Protein AF-A0A7S1LI79-F1 (afdb_monomer_lite)

Sequence (195 aa):
IQGLQATPELNGSEGVCHEWLKERGRWAVKPLRGGDTIALKPENLAVLLGADAPAAGEARPPLATSVACPNRECDQTLVLDREGPRRCHECPCGKVASRCTACGETPYHVHGLCAEVPKVRKRWLDWLEGRGRAAYRTLRKKAVREATAQRRALREAAAATQSVACGAEPDPPRRRHWLAARANFLRGEGVRHFF

Secondary structure (DSSP, 8-state):
----SS-GGGTT--EEEEEEEGGGTEEEEEETTS---EEE-GGG------TT----------SEEEEE-SSTT---EEEEESSSPP-EE--TTSSS--EETTT--SS--TTS-TTTHHHHHHHHHHHHHSSHHHHHHHHHHHHHHHHHHHHHHHHHHHHHHHHHHTTPPPPPP-TTSHHHHHHHHHTTTT-----

Structure (mmCIF, N/CA/C/O backbone):
data_AF-A0A7S1LI79-F1
#
_entry.id   AF-A0A7S1LI79-F1
#
loop_
_atom_site.group_PDB
_atom_site.id
_atom_site.type_symbol
_atom_site.label_atom_id
_atom_site.label_alt_id
_atom_site.label_comp_id
_atom_site.label_asym_id
_atom_site.label_entity_id
_atom_site.label_seq_id
_atom_site.pdbx_PDB_ins_code
_atom_site.Cartn_x
_atom_site.Cartn_y
_atom_site.Cartn_z
_atom_site.occupancy
_atom_site.B_iso_or_equiv
_atom_site.auth_seq_id
_atom_site.auth_comp_id
_atom_site.auth_asym_id
_atom_site.auth_atom_id
_atom_site.pdbx_PDB_model_num
ATOM 1 N N . ILE A 1 1 ? -21.653 -40.093 19.204 1.00 89.69 1 ILE A N 1
ATOM 2 C CA . ILE A 1 1 ? -22.211 -40.943 18.120 1.00 89.69 1 ILE A CA 1
ATOM 3 C C . ILE A 1 1 ? -23.318 -41.802 18.719 1.00 89.69 1 ILE A C 1
ATOM 5 O O . ILE A 1 1 ? -23.135 -42.292 19.825 1.00 89.69 1 ILE A O 1
ATOM 9 N N . GLN A 1 2 ? -24.462 -41.948 18.052 1.00 90.12 2 GLN A N 1
ATOM 10 C CA . GLN A 1 2 ? -25.622 -42.692 18.561 1.00 90.12 2 GLN A CA 1
ATOM 11 C C . GLN A 1 2 ? -26.458 -43.310 17.429 1.00 90.12 2 GLN A C 1
ATOM 13 O O . GLN A 1 2 ? -26.315 -42.922 16.273 1.00 90.12 2 GLN A O 1
ATOM 18 N N . GLY A 1 3 ? -27.351 -44.249 17.760 1.00 86.62 3 GLY A N 1
ATOM 19 C CA . GLY A 1 3 ? -28.375 -44.757 16.836 1.00 86.62 3 GLY A CA 1
ATOM 20 C C . GLY A 1 3 ? -27.885 -45.668 15.701 1.00 86.62 3 GLY A C 1
ATOM 21 O O . GLY A 1 3 ? -28.653 -45.967 14.788 1.00 86.62 3 GLY A O 1
ATOM 22 N N . LEU A 1 4 ? -26.634 -46.136 15.723 1.00 86.88 4 LEU A N 1
ATOM 23 C CA . LEU A 1 4 ? -26.114 -47.067 14.719 1.00 86.88 4 LEU A CA 1
ATOM 24 C C . LEU A 1 4 ? -26.612 -48.491 14.975 1.00 86.88 4 LEU A C 1
ATOM 26 O O . LEU A 1 4 ? -26.355 -49.050 16.037 1.00 86.88 4 LEU A O 1
ATOM 30 N N . GLN A 1 5 ? -27.288 -49.079 13.984 1.00 85.38 5 GLN A N 1
ATOM 31 C CA . GLN A 1 5 ? -27.754 -50.473 14.026 1.00 85.38 5 GLN A CA 1
ATOM 32 C C . GLN A 1 5 ? -26.730 -51.459 13.448 1.00 85.38 5 GLN A C 1
ATOM 34 O O . GLN A 1 5 ? -26.622 -52.579 13.928 1.00 85.38 5 GLN A O 1
ATOM 39 N N . ALA A 1 6 ? -25.980 -51.045 12.421 1.00 83.00 6 ALA A N 1
ATOM 40 C CA . ALA A 1 6 ? -25.012 -51.907 11.737 1.00 83.00 6 ALA A CA 1
ATOM 41 C C . ALA A 1 6 ? -23.695 -52.081 12.514 1.00 83.00 6 ALA A C 1
ATOM 43 O O . ALA A 1 6 ? -23.038 -53.104 12.379 1.00 83.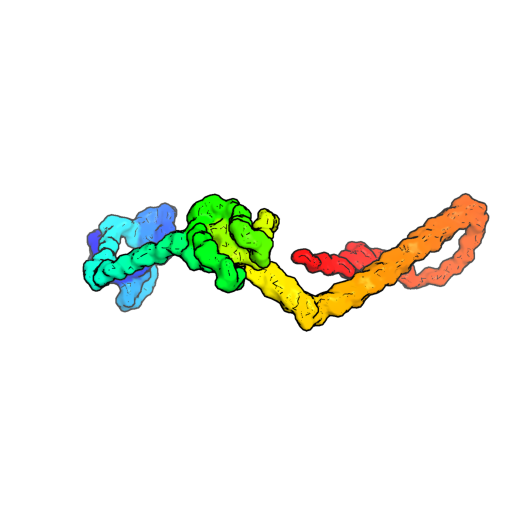00 6 ALA A O 1
ATOM 44 N N . THR A 1 7 ? -23.323 -51.075 13.307 1.00 83.19 7 THR A N 1
ATOM 45 C CA . THR A 1 7 ? -22.076 -51.014 14.089 1.00 83.19 7 THR A CA 1
ATOM 46 C C . THR A 1 7 ? -22.381 -50.414 15.467 1.00 83.19 7 THR A C 1
ATOM 48 O O . THR A 1 7 ? -22.067 -49.240 15.721 1.00 83.19 7 THR A O 1
ATOM 51 N N . PRO A 1 8 ? -23.125 -51.137 16.325 1.00 85.69 8 PRO A N 1
ATOM 52 C CA . PRO A 1 8 ? -23.587 -50.622 17.611 1.00 85.69 8 PRO A CA 1
ATOM 53 C C . PRO A 1 8 ? -22.449 -50.296 18.589 1.00 85.69 8 PRO A C 1
ATOM 55 O O . PRO A 1 8 ? -22.632 -49.452 19.461 1.00 85.69 8 PRO A O 1
ATOM 58 N N . GLU A 1 9 ? -21.270 -50.894 18.422 1.00 83.69 9 GLU A N 1
ATOM 59 C CA . GLU A 1 9 ? -20.056 -50.668 19.217 1.00 83.69 9 GLU A CA 1
ATOM 60 C C . GLU A 1 9 ? -19.528 -49.226 19.156 1.00 83.69 9 GLU A C 1
ATOM 62 O O . GLU A 1 9 ? -18.815 -48.779 20.053 1.00 83.69 9 GLU A O 1
ATOM 67 N N . LEU A 1 10 ? -19.906 -48.473 18.119 1.00 83.19 10 LEU A N 1
ATOM 68 C CA . LEU A 1 10 ? -19.555 -47.061 17.967 1.00 83.19 10 LEU A CA 1
ATOM 69 C C . LEU A 1 10 ? -20.546 -46.118 18.665 1.00 83.19 10 LEU A C 1
ATOM 71 O O . LEU A 1 10 ? -20.257 -44.927 18.818 1.00 83.19 10 LEU A O 1
ATOM 75 N N . ASN A 1 11 ? -21.711 -46.611 19.100 1.00 87.38 11 ASN A N 1
ATOM 76 C CA . ASN A 1 11 ? -22.653 -45.800 19.867 1.00 87.38 11 ASN A CA 1
ATOM 77 C C . ASN A 1 11 ? -22.053 -45.442 21.233 1.00 87.38 11 ASN A C 1
ATOM 79 O O . ASN A 1 11 ? -21.394 -46.251 21.876 1.00 87.38 11 ASN A O 1
ATOM 83 N N . GLY A 1 12 ? -22.251 -44.199 21.665 1.00 85.19 12 GLY A N 1
ATOM 84 C CA . GLY A 1 12 ? -21.622 -43.638 22.863 1.00 85.19 12 GLY A CA 1
ATOM 85 C C . GLY A 1 12 ? -20.186 -43.144 22.651 1.00 85.19 12 GLY A C 1
ATOM 86 O O . GLY A 1 12 ? -19.651 -42.474 23.527 1.00 85.19 12 GLY A O 1
ATOM 87 N N . SER A 1 13 ? -19.563 -43.404 21.495 1.00 87.06 13 SER A N 1
ATOM 88 C CA . SER A 1 13 ? -18.229 -42.872 21.190 1.00 87.06 13 SER A CA 1
ATOM 89 C C . SER A 1 13 ? -18.273 -41.413 20.735 1.00 87.06 13 SER A C 1
ATOM 91 O O . SER A 1 13 ? -19.238 -40.955 20.111 1.00 87.06 13 SER A O 1
ATOM 93 N N . GLU A 1 14 ? -17.187 -40.694 21.002 1.00 90.38 14 GLU A N 1
ATOM 94 C CA . GLU A 1 14 ? -16.978 -39.300 20.608 1.00 90.38 14 GLU A CA 1
ATOM 95 C C . GLU A 1 14 ? -16.038 -39.219 19.401 1.00 90.38 14 GLU A C 1
ATOM 97 O O . GLU A 1 14 ? -15.149 -40.060 19.222 1.00 90.38 14 GLU A O 1
ATOM 102 N N . GLY A 1 15 ? -16.230 -38.211 18.555 1.00 89.12 15 GLY A N 1
ATOM 103 C CA . GLY A 1 15 ? -15.456 -38.041 17.331 1.00 89.12 15 GLY A CA 1
ATOM 104 C C . GLY A 1 15 ? -15.501 -36.609 16.820 1.00 89.12 15 GLY A C 1
ATOM 105 O O . GLY A 1 15 ? -16.430 -35.865 17.130 1.00 89.12 15 GLY A O 1
ATOM 106 N N . VAL A 1 16 ? -14.506 -36.239 16.015 1.00 90.06 16 VAL A N 1
ATOM 107 C CA . VAL A 1 16 ? -14.452 -34.935 15.342 1.00 90.06 16 VAL A CA 1
ATOM 108 C C . VAL A 1 16 ? -14.983 -35.081 13.920 1.00 90.06 16 VAL A C 1
ATOM 110 O O . VAL A 1 16 ? -14.523 -35.934 13.158 1.00 90.06 16 VAL A O 1
ATOM 113 N N . CYS A 1 17 ? -15.949 -34.240 13.553 1.00 89.81 17 CYS A N 1
ATOM 114 C CA . CYS A 1 17 ? -16.427 -34.118 12.178 1.00 89.81 17 CYS A CA 1
ATOM 115 C C . CYS A 1 17 ? -15.403 -33.330 11.351 1.00 89.81 17 CYS A C 1
ATOM 117 O O . CYS A 1 17 ? -15.178 -32.153 11.621 1.00 89.81 17 CYS A O 1
ATOM 119 N N . HIS A 1 18 ? -14.795 -33.962 10.347 1.00 87.69 18 HIS A N 1
ATOM 120 C CA . HIS A 1 18 ? -13.784 -33.323 9.497 1.00 87.69 18 HIS A CA 1
ATOM 121 C C . HIS A 1 18 ? -14.369 -32.751 8.205 1.00 87.69 18 HIS A C 1
ATOM 123 O O . HIS A 1 18 ? -14.038 -31.633 7.822 1.00 87.69 18 HIS A O 1
ATOM 129 N N . GLU A 1 19 ? -15.230 -33.511 7.528 1.00 91.56 19 GLU A N 1
ATOM 130 C CA . GLU A 1 19 ? -15.721 -33.155 6.196 1.00 91.56 19 GLU A CA 1
ATOM 131 C C . GLU A 1 19 ? -17.168 -33.613 5.993 1.00 91.56 19 GLU A C 1
ATOM 133 O O . GLU A 1 19 ? -17.570 -34.683 6.455 1.00 91.56 19 GLU A O 1
ATOM 138 N N . TRP A 1 20 ? -17.961 -32.811 5.281 1.00 92.94 20 TRP A N 1
ATOM 139 C CA . TRP A 1 20 ? -19.304 -33.192 4.853 1.00 92.94 20 TRP A CA 1
ATOM 140 C C . TRP A 1 20 ? -19.271 -33.801 3.448 1.00 92.94 20 TRP A C 1
ATOM 142 O O . TRP A 1 20 ? -19.040 -33.107 2.456 1.00 92.94 20 TRP A O 1
ATOM 152 N N . LEU A 1 21 ? -19.569 -35.096 3.351 1.00 90.38 21 LEU A N 1
ATOM 153 C CA . LEU A 1 21 ? -19.637 -35.839 2.096 1.00 90.38 21 LEU A CA 1
ATOM 154 C C . LEU A 1 21 ? -21.004 -35.604 1.440 1.00 90.38 21 LEU A C 1
ATOM 156 O O . LEU A 1 21 ? -21.928 -36.409 1.594 1.00 90.38 21 LEU A O 1
ATOM 160 N N . LYS A 1 22 ? -21.134 -34.488 0.710 1.00 88.12 22 LYS A N 1
ATOM 161 C CA . LYS A 1 22 ? -22.391 -34.042 0.072 1.00 88.12 22 LYS A CA 1
ATOM 162 C C . LYS A 1 22 ? -23.074 -35.131 -0.754 1.00 88.12 22 LYS A C 1
ATOM 164 O O . LYS A 1 22 ? -24.280 -35.301 -0.642 1.00 88.12 22 LYS A O 1
ATOM 169 N N . GLU A 1 23 ? -22.302 -35.896 -1.521 1.00 86.69 23 GLU A N 1
ATOM 170 C CA . GLU A 1 23 ? -22.813 -36.965 -2.392 1.00 86.69 23 GLU A CA 1
ATOM 171 C C . GLU A 1 23 ? -23.490 -38.101 -1.619 1.00 86.69 23 GLU A C 1
ATOM 173 O O . GLU A 1 23 ? -24.383 -38.767 -2.131 1.00 86.69 23 GLU A O 1
ATOM 178 N N . ARG A 1 24 ? -23.068 -38.329 -0.370 1.00 85.06 24 ARG A N 1
ATOM 179 C CA . ARG A 1 24 ? -23.564 -39.420 0.478 1.00 85.06 24 ARG A CA 1
ATOM 180 C C . ARG A 1 24 ? -24.501 -38.938 1.583 1.00 85.06 24 ARG A C 1
ATOM 182 O O . ARG A 1 24 ? -25.044 -39.779 2.299 1.00 85.06 24 ARG A O 1
ATOM 189 N N . GLY A 1 25 ? -24.653 -37.621 1.748 1.00 87.69 25 GLY A N 1
ATOM 190 C CA . GLY A 1 25 ? -25.413 -37.005 2.837 1.00 87.69 25 GLY A CA 1
ATOM 191 C C . GLY A 1 25 ? -24.894 -37.400 4.223 1.00 87.69 25 GLY A C 1
ATOM 192 O O . GLY A 1 25 ? -25.688 -37.677 5.122 1.00 87.69 25 GLY A O 1
ATOM 193 N N . ARG A 1 26 ? -23.569 -37.530 4.381 1.00 93.94 26 ARG A N 1
ATOM 194 C CA . ARG A 1 26 ? -22.927 -38.057 5.598 1.00 93.94 26 ARG A CA 1
ATOM 195 C C . ARG A 1 26 ? -21.712 -37.226 6.000 1.00 93.94 26 ARG A C 1
ATOM 197 O O . ARG A 1 26 ? -20.976 -36.742 5.149 1.00 93.94 26 ARG A O 1
ATOM 204 N N . TRP A 1 27 ? -21.469 -37.124 7.299 1.00 93.75 27 TRP A N 1
ATOM 205 C CA . TRP A 1 27 ? -20.254 -36.564 7.879 1.00 93.75 27 TRP A CA 1
ATOM 206 C C . TRP A 1 27 ? -19.151 -37.615 7.937 1.00 93.75 27 TRP A C 1
ATOM 208 O O . TRP A 1 27 ? -19.374 -38.724 8.418 1.00 93.75 27 TRP A O 1
ATOM 218 N N . ALA A 1 28 ? -17.956 -37.248 7.491 1.00 92.19 28 ALA A N 1
ATOM 219 C CA . ALA A 1 28 ? -16.726 -37.968 7.765 1.00 92.19 28 ALA A CA 1
ATOM 220 C C . ALA A 1 28 ? -16.282 -37.641 9.199 1.00 92.19 28 ALA A C 1
ATOM 222 O O . ALA A 1 28 ? -15.843 -36.524 9.491 1.00 92.19 28 ALA A O 1
ATOM 223 N N . VAL A 1 29 ? -16.445 -38.605 10.102 1.00 92.12 29 VAL A N 1
ATOM 224 C CA . VAL A 1 29 ? -16.157 -38.460 11.532 1.00 92.12 29 VAL A CA 1
ATOM 225 C C . VAL A 1 29 ? -14.960 -39.322 11.894 1.00 92.12 29 VAL A C 1
ATOM 227 O O . VAL A 1 29 ? -14.948 -40.519 11.610 1.00 92.12 29 VAL A O 1
ATOM 230 N N . LYS A 1 30 ? -13.961 -38.722 12.544 1.00 91.56 30 LYS A N 1
ATOM 231 C CA . LYS A 1 30 ? -12.804 -39.437 13.083 1.00 91.56 30 LYS A CA 1
ATOM 232 C C . LYS A 1 30 ? -13.006 -39.688 14.582 1.00 91.56 30 LYS A C 1
ATOM 234 O O . LYS A 1 30 ? -13.083 -38.712 15.335 1.00 91.56 30 LYS A O 1
ATOM 239 N N . PRO A 1 31 ? -13.121 -40.950 15.034 1.00 88.06 31 PRO A N 1
ATOM 240 C CA . PRO A 1 31 ? -13.285 -41.264 16.453 1.00 88.06 31 PRO A CA 1
ATOM 241 C C . PRO A 1 31 ? -12.079 -40.822 17.289 1.00 88.06 31 PRO A C 1
ATOM 243 O O . PRO A 1 31 ? -10.933 -40.988 16.870 1.00 88.06 31 PRO A O 1
ATOM 246 N N . LEU A 1 32 ? -12.322 -40.317 18.503 1.00 83.62 32 LEU A N 1
ATOM 247 C CA . LEU A 1 32 ? -11.252 -39.907 19.426 1.00 83.62 32 LEU A CA 1
ATOM 248 C C . LEU A 1 32 ? -10.458 -41.096 19.981 1.00 83.62 32 LEU A C 1
ATOM 250 O O . LEU A 1 32 ? -9.274 -40.962 20.272 1.00 83.62 32 LEU A O 1
ATOM 254 N N . ARG A 1 33 ? -11.087 -42.271 20.107 1.00 78.25 33 ARG A N 1
ATOM 255 C CA . ARG A 1 33 ? -10.465 -43.486 20.670 1.00 78.25 33 ARG A CA 1
ATOM 256 C C . ARG A 1 33 ? -9.456 -44.170 19.735 1.00 78.25 33 ARG A C 1
ATOM 258 O O . ARG A 1 33 ? -8.983 -45.256 20.049 1.00 78.25 33 ARG A O 1
ATOM 265 N N . GLY A 1 34 ? -9.106 -43.524 18.621 1.00 69.75 34 GLY A N 1
ATOM 266 C CA . GLY A 1 34 ? -8.284 -44.102 17.564 1.00 69.75 34 GLY A CA 1
ATOM 267 C C . GLY A 1 34 ? -9.116 -45.008 16.657 1.00 69.75 34 GLY A C 1
ATOM 268 O O . GLY A 1 34 ? -9.920 -45.810 17.121 1.00 69.75 34 GLY A O 1
ATOM 269 N N . GLY A 1 35 ? -8.958 -44.833 15.348 1.00 76.50 35 GLY A N 1
ATOM 270 C CA . GLY A 1 35 ? -9.705 -45.573 14.337 1.00 76.50 35 GLY A CA 1
ATOM 271 C C . GLY A 1 35 ? -9.748 -44.842 13.000 1.00 76.50 35 GLY A C 1
ATOM 272 O O . GLY A 1 35 ? -9.321 -43.685 12.888 1.00 76.50 35 GLY A O 1
ATOM 273 N N . ASP A 1 36 ? -10.275 -45.534 11.996 1.00 84.69 36 ASP A N 1
ATOM 274 C CA . ASP A 1 36 ? -10.486 -44.975 10.667 1.00 84.69 36 ASP A CA 1
ATOM 275 C C . ASP A 1 36 ? -11.641 -43.970 10.651 1.00 84.69 36 ASP A C 1
ATOM 277 O O . ASP A 1 36 ? -12.487 -43.912 11.547 1.00 84.69 36 ASP A O 1
ATOM 281 N N . THR A 1 37 ? -11.660 -43.135 9.615 1.00 89.25 37 THR A N 1
ATOM 282 C CA . THR A 1 37 ? -12.725 -42.147 9.423 1.00 89.25 37 THR A CA 1
ATOM 283 C C . THR A 1 37 ? -13.995 -42.845 8.948 1.00 89.25 37 THR A C 1
ATOM 285 O O . THR A 1 37 ? -13.975 -43.575 7.958 1.00 89.25 37 THR A O 1
ATOM 288 N N . ILE A 1 38 ? -15.113 -42.598 9.629 1.00 90.00 38 ILE A N 1
ATOM 289 C CA . ILE A 1 38 ? -16.389 -43.278 9.388 1.00 90.00 38 ILE A CA 1
ATOM 290 C C . ILE A 1 38 ? -17.419 -42.270 8.871 1.00 90.00 38 ILE A C 1
ATOM 292 O O . ILE A 1 38 ? -17.506 -41.144 9.357 1.00 90.00 38 ILE A O 1
ATOM 296 N N . ALA A 1 39 ? -18.220 -42.676 7.882 1.00 91.81 39 ALA A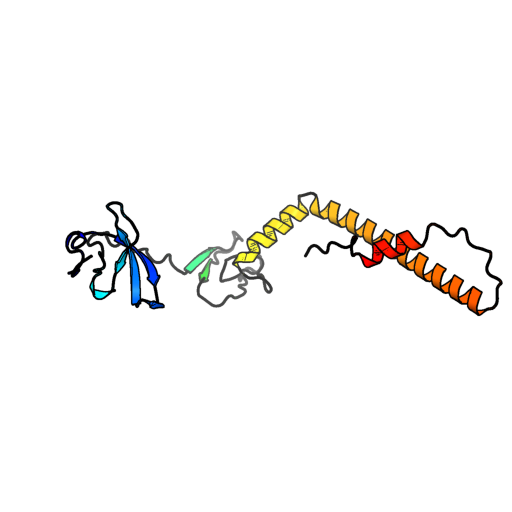 N 1
ATOM 297 C CA . ALA A 1 39 ? -19.254 -41.836 7.282 1.00 91.81 39 ALA A CA 1
ATOM 298 C C . ALA A 1 39 ? -20.608 -41.998 8.000 1.00 91.81 39 ALA A C 1
ATOM 300 O O . ALA A 1 39 ? -21.350 -42.959 7.765 1.00 91.81 39 ALA A O 1
ATOM 301 N N . LEU A 1 40 ? -20.966 -41.034 8.846 1.00 91.38 40 LEU A N 1
ATOM 302 C CA . LEU A 1 40 ? -22.160 -41.070 9.693 1.00 91.38 40 LEU A CA 1
ATOM 303 C C . LEU A 1 40 ? -23.215 -40.070 9.221 1.00 91.38 40 LEU A C 1
ATOM 305 O O . LEU A 1 40 ? -22.891 -38.988 8.741 1.00 91.38 40 LEU A O 1
ATOM 309 N N . LYS A 1 41 ? -24.498 -40.424 9.337 1.00 90.62 41 LYS A N 1
ATOM 310 C CA . LYS A 1 41 ? -25.569 -39.464 9.053 1.00 90.62 41 LYS A CA 1
ATOM 311 C C . LYS A 1 41 ? -25.675 -38.425 10.181 1.00 90.62 41 LYS A C 1
ATOM 313 O O . LYS A 1 41 ? -25.341 -38.771 11.317 1.00 90.62 41 LYS A O 1
ATOM 318 N N . PRO A 1 42 ? -26.168 -37.203 9.910 1.00 89.88 42 PRO A N 1
ATOM 319 C CA . PRO A 1 42 ? -26.393 -36.191 10.942 1.00 89.88 42 PRO A CA 1
ATOM 320 C C . PRO A 1 42 ? -27.229 -36.689 12.124 1.00 89.88 42 PRO A C 1
ATOM 322 O O . PRO A 1 42 ? -26.909 -36.366 13.259 1.00 89.88 42 PRO A O 1
ATOM 325 N N . GLU A 1 43 ? -28.240 -37.532 11.886 1.00 89.94 43 GLU A N 1
ATOM 326 C CA . GLU A 1 43 ? -29.132 -38.031 12.947 1.00 89.94 43 GLU A CA 1
ATOM 327 C C . GLU A 1 43 ? -28.403 -38.938 13.955 1.00 89.94 43 GLU A C 1
ATOM 329 O O . GLU A 1 43 ? -28.822 -39.078 15.103 1.00 89.94 43 GLU A O 1
ATOM 334 N N . ASN A 1 44 ? -27.270 -39.515 13.543 1.00 89.31 44 ASN A N 1
ATOM 335 C CA . ASN A 1 44 ? -26.439 -40.384 14.374 1.00 89.31 44 ASN A CA 1
ATOM 336 C C . ASN A 1 44 ? -25.378 -39.599 15.168 1.00 89.31 44 ASN A C 1
ATOM 338 O O . ASN A 1 44 ? -24.513 -40.189 15.826 1.00 89.31 44 ASN A O 1
ATOM 342 N N . LEU A 1 45 ? -25.404 -38.265 15.100 1.00 89.06 45 LEU A N 1
ATOM 343 C CA . LEU A 1 45 ? -24.452 -37.376 15.750 1.00 89.06 45 LEU A CA 1
ATOM 344 C C . LEU A 1 45 ? -25.188 -36.458 16.725 1.00 89.06 45 LEU A C 1
ATOM 346 O O . LEU A 1 45 ? -26.113 -35.745 16.356 1.00 89.06 45 LEU A O 1
ATOM 350 N N . ALA A 1 46 ? -24.741 -36.463 17.976 1.00 88.44 46 ALA A N 1
ATOM 351 C CA . ALA A 1 46 ? -25.125 -35.471 18.968 1.00 88.44 46 ALA A CA 1
ATOM 352 C C . ALA A 1 46 ? -23.932 -34.540 19.178 1.00 88.44 46 ALA A C 1
ATOM 354 O O . ALA A 1 46 ? -22.802 -35.012 19.336 1.00 88.44 46 ALA A O 1
ATOM 355 N N . VAL A 1 47 ? -24.176 -33.231 19.147 1.00 85.44 47 VAL A N 1
ATOM 356 C CA . VAL A 1 47 ? -23.141 -32.243 19.451 1.00 85.44 47 VAL A CA 1
ATOM 357 C C . VAL A 1 47 ? -22.877 -32.301 20.948 1.00 85.44 47 VAL A C 1
ATOM 359 O O . VAL A 1 47 ? -23.774 -32.045 21.749 1.00 85.44 47 VAL A O 1
ATOM 362 N N . LEU A 1 48 ? -21.641 -32.621 21.321 1.00 79.69 48 LEU A N 1
ATOM 363 C CA . LEU A 1 48 ? -21.166 -32.448 22.687 1.00 79.69 48 LEU A CA 1
ATOM 364 C C . LEU A 1 48 ? -20.891 -30.959 22.890 1.00 79.69 48 LEU A C 1
ATOM 366 O O . LEU A 1 48 ? -19.768 -30.484 22.743 1.00 79.69 48 LEU A O 1
ATOM 370 N N . LEU A 1 49 ? -21.955 -30.200 23.148 1.00 63.78 49 LEU A N 1
ATOM 371 C CA . LEU A 1 49 ? -21.823 -28.862 23.702 1.00 63.78 49 LEU A CA 1
ATOM 372 C C . LEU A 1 49 ? -21.314 -29.064 25.126 1.00 63.78 49 LEU A C 1
ATOM 374 O O . LEU A 1 49 ? -22.065 -29.524 25.983 1.00 63.78 49 LEU A O 1
ATOM 378 N N . GLY A 1 50 ? -20.023 -28.816 25.348 1.00 50.22 50 GLY A N 1
ATOM 379 C CA . GLY A 1 50 ? -19.434 -28.866 26.680 1.00 50.22 50 GLY A CA 1
ATOM 380 C C . GLY A 1 50 ? -20.210 -27.942 27.612 1.00 50.22 50 GLY A C 1
ATOM 381 O O . GLY A 1 50 ? -20.093 -26.722 27.512 1.00 50.22 50 GLY A O 1
ATOM 382 N N . ALA A 1 51 ? -21.031 -28.527 28.481 1.00 51.06 51 ALA A N 1
ATOM 383 C CA . ALA A 1 51 ? -21.511 -27.848 29.666 1.00 51.06 51 ALA A CA 1
ATOM 384 C C . ALA A 1 51 ? -20.293 -27.601 30.568 1.00 51.06 51 ALA A C 1
ATOM 386 O O . ALA A 1 51 ? -19.499 -28.510 30.805 1.00 51.06 51 ALA A O 1
ATOM 387 N N . ASP A 1 52 ? -20.162 -26.351 31.003 1.00 45.19 52 ASP A N 1
ATOM 388 C CA . ASP A 1 52 ? -19.149 -25.815 31.916 1.00 45.19 52 ASP A CA 1
ATOM 389 C C . ASP A 1 52 ? -17.748 -25.565 31.334 1.00 45.19 52 ASP A C 1
ATOM 391 O O . ASP A 1 52 ? -16.719 -25.892 31.923 1.00 45.19 52 ASP A O 1
ATOM 395 N N . ALA A 1 53 ? -17.695 -24.818 30.230 1.00 42.56 53 ALA A N 1
ATOM 396 C CA . ALA A 1 53 ? -16.759 -23.698 30.216 1.00 42.56 53 ALA A CA 1
ATOM 397 C C . ALA A 1 53 ? -17.444 -22.537 30.959 1.00 42.56 53 ALA A C 1
ATOM 399 O O . ALA A 1 53 ? -18.572 -22.193 30.583 1.00 42.56 53 ALA A O 1
ATOM 400 N N . PRO A 1 54 ? -16.834 -21.911 31.991 1.00 41.56 54 PRO A N 1
ATOM 401 C CA . PRO A 1 54 ? -17.354 -20.638 32.458 1.00 41.56 54 PRO A CA 1
ATOM 402 C C . PRO A 1 54 ? -17.425 -19.740 31.233 1.00 41.56 54 PRO A C 1
ATOM 404 O O . PRO A 1 54 ? -16.518 -19.765 30.397 1.00 41.56 54 PRO A O 1
ATOM 407 N N . ALA A 1 55 ? -18.519 -18.996 31.117 1.00 42.94 55 ALA A N 1
ATOM 408 C CA . ALA A 1 55 ? -18.645 -17.919 30.166 1.00 42.94 55 ALA A CA 1
ATOM 409 C C . ALA A 1 55 ? -17.447 -16.978 30.360 1.00 42.94 55 ALA A C 1
ATOM 411 O O . ALA A 1 55 ? -17.502 -16.004 31.107 1.00 42.94 55 ALA A O 1
ATOM 412 N N . ALA A 1 56 ? -16.351 -17.267 29.661 1.00 42.09 56 ALA A N 1
ATOM 413 C CA . ALA A 1 56 ? -15.503 -16.252 29.114 1.00 42.09 56 ALA A CA 1
ATOM 414 C C . ALA A 1 56 ? -16.448 -15.485 28.198 1.00 42.09 56 ALA A C 1
ATOM 416 O O . ALA A 1 56 ? -16.598 -15.773 27.014 1.00 42.09 56 ALA A O 1
ATOM 417 N N . GLY A 1 57 ? -17.123 -14.500 28.789 1.00 45.25 57 GLY A N 1
ATOM 418 C CA . GLY A 1 57 ? -17.233 -13.242 28.109 1.00 45.25 57 GLY A CA 1
ATOM 419 C C . GLY A 1 57 ? -15.817 -12.923 27.654 1.00 45.25 57 GLY A C 1
ATOM 420 O O . GLY A 1 57 ? -15.032 -12.326 28.386 1.00 45.25 57 GLY A O 1
ATOM 421 N N . GLU A 1 58 ? -15.496 -13.309 26.421 1.00 42.50 58 GLU A N 1
ATOM 422 C CA . GLU A 1 58 ? -14.917 -12.337 25.526 1.00 42.50 58 GLU A CA 1
ATOM 423 C C . GLU A 1 58 ? -15.836 -11.130 25.668 1.00 42.50 58 GLU A C 1
ATOM 425 O O . GLU A 1 58 ? -16.884 -11.015 25.034 1.00 42.50 58 GLU A O 1
ATOM 430 N N . ALA A 1 59 ? -15.482 -10.254 26.611 1.00 41.53 59 ALA A N 1
ATOM 431 C CA . ALA A 1 59 ? -15.749 -8.855 26.457 1.00 41.53 59 ALA A CA 1
ATOM 432 C C . ALA A 1 59 ? -15.302 -8.595 25.028 1.00 41.53 59 ALA A C 1
ATOM 434 O O . ALA A 1 59 ? -14.098 -8.603 24.764 1.00 41.53 59 ALA A O 1
ATOM 435 N N . ARG A 1 60 ? -16.270 -8.520 24.099 1.00 48.12 60 ARG A N 1
ATOM 436 C CA . ARG A 1 60 ? -16.036 -8.055 22.740 1.00 48.12 60 ARG A CA 1
ATOM 437 C C . ARG A 1 60 ? -15.154 -6.838 22.961 1.00 48.12 60 ARG A C 1
ATOM 439 O O . ARG A 1 60 ? -15.649 -5.908 23.611 1.00 48.12 60 ARG A O 1
ATOM 446 N N . PRO A 1 61 ? -13.852 -6.886 22.605 1.00 49.59 61 PRO A N 1
ATOM 447 C CA . PRO A 1 61 ? -12.950 -5.804 22.953 1.00 49.59 61 PRO A CA 1
ATOM 448 C C . PRO A 1 61 ? -13.643 -4.546 22.455 1.00 49.59 61 PRO A C 1
ATOM 450 O O . PRO A 1 61 ? -14.241 -4.617 21.372 1.00 49.59 61 PRO A O 1
ATOM 453 N N . PRO A 1 62 ? -13.712 -3.468 23.258 1.00 53.66 62 PRO A N 1
ATOM 454 C CA . PRO A 1 62 ? -14.482 -2.302 22.870 1.00 53.66 62 PRO A CA 1
ATOM 455 C C . PRO A 1 62 ? -14.077 -1.963 21.437 1.00 53.66 62 PRO A C 1
ATOM 457 O O . PRO A 1 62 ? -12.906 -1.709 21.159 1.00 53.66 62 PRO A O 1
ATOM 460 N N . LEU A 1 63 ? -15.037 -2.064 20.508 1.00 59.44 63 LEU A N 1
ATOM 461 C CA . LEU A 1 63 ? -14.802 -1.820 19.076 1.00 59.44 63 LEU A CA 1
ATOM 462 C C . LEU A 1 63 ? -14.178 -0.437 18.844 1.00 59.44 63 LEU A C 1
ATOM 464 O O . LEU A 1 63 ? -13.519 -0.188 17.837 1.00 59.44 63 LEU A O 1
ATOM 468 N N . ALA A 1 64 ? -14.396 0.426 19.834 1.00 72.00 64 ALA A N 1
ATOM 469 C CA . ALA A 1 64 ? -13.837 1.731 20.054 1.00 72.00 64 ALA A CA 1
ATOM 470 C C . ALA A 1 64 ? -12.470 1.662 20.766 1.00 72.00 64 ALA A C 1
ATOM 472 O O . ALA A 1 64 ? -12.397 1.447 21.976 1.00 72.00 64 ALA A O 1
ATOM 473 N N . THR A 1 65 ? -11.379 1.919 20.040 1.00 87.06 65 THR A N 1
ATOM 474 C CA . THR A 1 65 ? -10.064 2.210 20.645 1.00 87.06 65 THR A CA 1
ATOM 475 C C . THR A 1 65 ? -9.878 3.721 20.729 1.00 87.06 65 THR A C 1
ATOM 477 O O . THR A 1 65 ? -9.878 4.387 19.698 1.00 87.06 65 THR A O 1
ATOM 480 N N . SER A 1 66 ? -9.698 4.292 21.918 1.00 90.69 66 SER A N 1
ATOM 481 C CA . SER A 1 66 ? -9.368 5.715 22.046 1.00 90.69 66 SER A CA 1
ATOM 482 C C . SER A 1 66 ? -7.878 5.954 21.798 1.00 90.69 66 SER A C 1
ATOM 484 O O . SER A 1 66 ? -7.021 5.212 22.277 1.00 90.69 66 SER A O 1
ATOM 486 N N . VAL A 1 67 ? -7.547 6.997 21.037 1.00 90.62 67 VAL A N 1
ATOM 487 C CA . VAL A 1 67 ? -6.164 7.424 20.825 1.00 90.62 67 VAL A CA 1
ATOM 488 C C . VAL A 1 67 ? -6.041 8.928 21.004 1.00 90.62 67 VAL A C 1
ATOM 490 O O . VAL A 1 67 ? -6.734 9.707 20.348 1.00 90.62 67 VAL A O 1
ATOM 493 N N . ALA A 1 68 ? -5.130 9.325 21.888 1.00 93.50 68 ALA A N 1
ATOM 494 C CA . ALA A 1 68 ? -4.824 10.720 22.161 1.00 93.50 68 ALA A CA 1
ATOM 495 C C . ALA A 1 68 ? -4.034 11.370 21.015 1.00 93.50 68 ALA A C 1
ATOM 497 O O . ALA A 1 68 ? -3.312 10.707 20.256 1.00 93.50 68 ALA A O 1
ATOM 498 N N . CYS A 1 69 ? -4.153 12.691 20.912 1.00 93.19 69 CYS A N 1
ATOM 499 C CA . CYS A 1 69 ? -3.329 13.500 20.033 1.00 93.19 69 CYS A CA 1
ATOM 500 C C . CYS A 1 69 ? -1.835 13.338 20.397 1.00 93.19 69 CYS A C 1
ATOM 502 O O . CYS A 1 69 ? -1.469 13.480 21.560 1.00 93.19 69 CYS A O 1
ATOM 504 N N . PRO A 1 70 ? -0.936 13.085 19.425 1.00 92.44 70 PRO A N 1
ATOM 505 C CA . PRO A 1 70 ? 0.510 13.058 19.671 1.00 92.44 70 PRO A CA 1
ATOM 506 C C . PRO A 1 70 ? 1.096 14.385 20.178 1.00 92.44 70 PRO A C 1
ATOM 508 O O . PRO A 1 70 ? 2.189 14.397 20.744 1.00 92.44 70 PRO A O 1
ATOM 511 N N . ASN A 1 71 ? 0.407 15.506 19.942 1.00 92.38 71 ASN A N 1
ATOM 512 C CA . ASN A 1 71 ? 0.817 16.804 20.460 1.00 92.38 71 ASN A CA 1
ATOM 513 C C . ASN A 1 71 ? 0.499 16.891 21.960 1.00 92.38 71 ASN A C 1
ATOM 515 O O . ASN A 1 71 ? -0.667 16.893 22.336 1.00 92.38 71 ASN A O 1
ATOM 519 N N . ARG A 1 72 ? 1.532 17.032 22.798 1.00 93.25 72 ARG A N 1
ATOM 520 C CA . ARG A 1 72 ? 1.411 17.066 24.269 1.00 93.25 72 ARG A CA 1
ATOM 521 C C . ARG A 1 72 ? 0.646 18.273 24.814 1.00 93.25 72 ARG A C 1
ATOM 523 O O . ARG A 1 72 ? 0.198 18.230 25.947 1.00 93.25 72 ARG A O 1
ATOM 530 N N . GLU A 1 73 ? 0.509 19.332 24.022 1.00 94.38 73 GLU A N 1
ATOM 531 C CA . GLU A 1 73 ? -0.281 20.523 24.369 1.00 94.38 73 GLU A CA 1
ATOM 532 C C . GLU A 1 73 ? -1.763 20.387 23.971 1.00 94.38 73 GLU A C 1
ATOM 534 O O . GLU A 1 73 ? -2.501 21.369 23.969 1.00 94.38 73 GLU A O 1
ATOM 539 N N . CYS A 1 74 ? -2.192 19.206 23.517 1.00 94.62 74 CYS A N 1
ATOM 540 C CA . CYS A 1 74 ? -3.534 18.972 23.008 1.00 94.62 74 CYS A CA 1
ATOM 541 C C . CYS A 1 74 ? -4.189 17.789 23.720 1.00 94.62 74 CYS A C 1
ATOM 543 O O . CYS A 1 74 ? -3.750 16.653 23.570 1.00 94.62 74 CYS A O 1
ATOM 545 N N . ASP A 1 75 ? -5.315 18.050 24.382 1.00 94.94 75 ASP A N 1
ATOM 546 C CA . ASP A 1 75 ? -6.078 17.038 25.128 1.00 94.94 75 ASP A CA 1
ATOM 547 C C . ASP A 1 75 ? -7.114 16.296 24.265 1.00 94.94 75 ASP A C 1
ATOM 549 O O . ASP A 1 75 ? -7.995 15.592 24.761 1.00 94.94 75 ASP A O 1
ATOM 553 N N . GLN A 1 76 ? -7.040 16.457 22.940 1.00 93.44 76 GLN A N 1
ATOM 554 C CA . GLN A 1 76 ? -7.984 15.816 22.032 1.00 93.44 76 GLN A CA 1
ATOM 555 C C . GLN A 1 76 ? -7.751 14.310 21.986 1.00 93.44 76 GLN A C 1
ATOM 557 O O . GLN A 1 76 ? -6.639 13.833 21.746 1.00 93.44 76 GLN A O 1
ATOM 562 N N . THR A 1 77 ? -8.838 13.568 22.166 1.00 93.38 77 THR A N 1
ATOM 563 C CA . THR A 1 77 ? -8.856 12.110 22.106 1.00 93.38 77 THR A CA 1
ATOM 564 C C . THR A 1 77 ? -9.849 11.673 21.045 1.00 93.38 77 THR A C 1
ATOM 566 O O . THR A 1 77 ? -11.029 12.010 21.104 1.00 93.38 77 THR A O 1
ATOM 569 N N . LEU A 1 78 ? -9.365 10.914 20.066 1.00 91.06 78 LEU A N 1
ATOM 570 C CA . LEU A 1 78 ? -10.188 10.347 19.008 1.00 91.06 78 LEU A CA 1
ATOM 571 C C . LEU A 1 78 ? -10.590 8.926 19.383 1.00 91.06 78 LEU A C 1
ATOM 573 O O . LEU A 1 78 ? -9.735 8.107 19.709 1.00 91.06 78 LEU A O 1
ATOM 577 N N . VAL A 1 79 ? -11.873 8.609 19.258 1.00 90.94 79 VAL A N 1
ATOM 578 C CA . VAL A 1 79 ? -12.347 7.226 19.317 1.00 90.94 79 VAL A CA 1
ATOM 579 C C . VAL A 1 79 ? -12.269 6.622 17.915 1.00 90.94 79 VAL A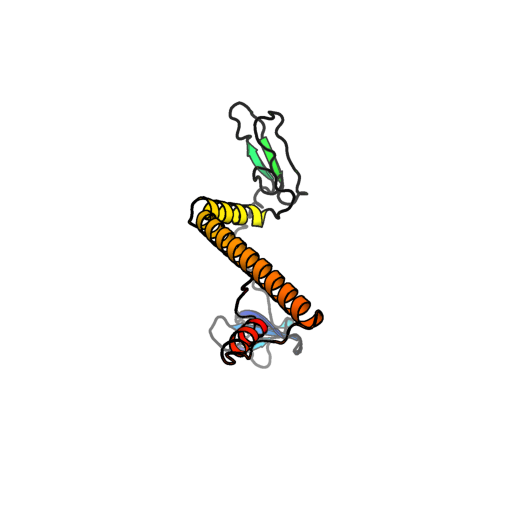 C 1
ATOM 581 O O . VAL A 1 79 ? -12.902 7.111 16.982 1.00 90.94 79 VAL A O 1
ATOM 584 N N . LEU A 1 80 ? -11.455 5.581 17.760 1.00 90.00 80 LEU A N 1
ATOM 585 C CA . LEU A 1 80 ? -11.332 4.802 16.534 1.00 90.00 80 LEU A CA 1
ATOM 586 C C . LEU A 1 80 ? -12.396 3.716 16.524 1.00 90.00 80 LEU A C 1
ATOM 588 O O . LEU A 1 80 ? -12.396 2.863 17.407 1.00 90.00 80 LEU A O 1
ATOM 592 N N . ASP A 1 81 ? -13.244 3.727 15.507 1.00 85.50 81 ASP A N 1
ATOM 593 C CA . ASP A 1 81 ? -14.208 2.668 15.240 1.00 85.50 81 ASP A CA 1
ATOM 594 C C . ASP A 1 81 ? -13.706 1.837 14.056 1.00 85.50 81 ASP A C 1
ATOM 596 O O . ASP A 1 81 ? -13.593 2.331 12.930 1.00 85.50 81 ASP A O 1
ATOM 600 N N . ARG A 1 82 ? -13.356 0.577 14.332 1.00 80.94 82 ARG A N 1
ATOM 601 C CA . ARG A 1 82 ? -12.840 -0.356 13.321 1.00 80.94 82 ARG A CA 1
ATOM 602 C C . ARG A 1 82 ? -13.926 -0.911 12.403 1.00 80.94 82 ARG A C 1
ATOM 604 O O . ARG A 1 82 ? -13.592 -1.355 11.307 1.00 80.94 82 ARG A O 1
ATOM 611 N N . GLU A 1 83 ? -15.181 -0.908 12.844 1.00 84.38 83 GLU A N 1
ATOM 612 C CA . GLU A 1 83 ? -16.327 -1.393 12.065 1.00 84.38 83 GLU A CA 1
ATOM 613 C C . GLU A 1 83 ? -16.984 -0.259 11.267 1.00 84.38 83 GLU A C 1
ATOM 615 O O . GLU A 1 83 ? -17.606 -0.490 10.228 1.00 84.38 83 GLU A O 1
ATOM 620 N N . GLY A 1 84 ? -16.805 0.978 11.728 1.00 84.00 84 GLY A N 1
ATOM 621 C CA . GLY A 1 84 ? -17.308 2.175 11.079 1.00 84.00 84 GLY A CA 1
ATOM 622 C C . GLY A 1 84 ? -16.642 2.501 9.733 1.00 84.00 84 GLY A C 1
ATOM 623 O O . GLY A 1 84 ? -15.559 2.015 9.387 1.00 84.00 84 GLY A O 1
ATOM 624 N N . PRO A 1 85 ? -17.269 3.388 8.938 1.00 88.31 85 PRO A N 1
ATOM 625 C CA . PRO A 1 85 ? -16.699 3.845 7.681 1.00 88.31 85 PRO A CA 1
ATOM 626 C C . PRO A 1 85 ? -15.368 4.562 7.919 1.00 88.31 85 PRO A C 1
ATOM 628 O O . PRO A 1 85 ? -15.262 5.491 8.726 1.00 88.31 85 PRO A O 1
ATOM 631 N N . ARG A 1 86 ? -14.355 4.168 7.145 1.00 90.56 86 ARG A N 1
ATOM 632 C CA . ARG A 1 86 ? -13.031 4.790 7.159 1.00 90.56 86 ARG A CA 1
ATOM 633 C C . ARG A 1 86 ? -13.114 6.262 6.756 1.00 90.56 86 ARG A C 1
ATOM 635 O O . ARG A 1 86 ? -13.552 6.576 5.650 1.00 90.56 86 ARG A O 1
ATOM 642 N N . ARG A 1 87 ? -12.618 7.155 7.615 1.00 93.50 87 ARG A N 1
ATOM 643 C CA . ARG A 1 87 ? -12.581 8.604 7.385 1.00 93.50 87 ARG A CA 1
ATOM 644 C C . ARG A 1 87 ? -11.215 9.185 7.731 1.00 93.50 87 ARG A C 1
ATOM 646 O O . ARG A 1 87 ? -10.446 8.614 8.507 1.00 93.50 87 ARG A O 1
ATOM 653 N N . CYS A 1 88 ? -10.934 10.329 7.122 1.00 95.00 88 CYS A N 1
ATOM 654 C CA . CYS A 1 88 ? -9.825 11.192 7.491 1.00 95.00 88 CYS A CA 1
ATOM 655 C C . CYS A 1 88 ? -10.251 12.018 8.707 1.00 95.00 88 CYS A C 1
ATOM 657 O O . CYS A 1 88 ? -11.286 12.680 8.663 1.00 95.00 88 CYS A O 1
ATOM 659 N N . HIS A 1 89 ? -9.482 11.953 9.787 1.00 94.50 89 HIS A N 1
ATOM 660 C CA . HIS A 1 89 ? -9.663 12.796 10.959 1.00 94.50 89 HIS A CA 1
ATOM 661 C C . HIS A 1 89 ? -8.532 13.815 11.038 1.00 94.50 89 HIS A C 1
ATOM 663 O O . HIS A 1 89 ? -7.354 13.453 11.034 1.00 94.50 89 HIS A O 1
ATOM 669 N N . GLU A 1 90 ? -8.903 15.080 11.155 1.00 95.94 90 GLU A N 1
ATOM 670 C CA . GLU A 1 90 ? -7.988 16.186 11.392 1.00 95.94 90 GLU A CA 1
ATOM 671 C C . GLU A 1 90 ? -8.161 16.652 12.831 1.00 95.94 90 GLU A C 1
ATOM 673 O O . GLU A 1 90 ? -9.270 16.951 13.273 1.00 95.94 90 GLU A O 1
ATOM 678 N N . CYS A 1 91 ? -7.057 16.673 13.579 1.00 94.81 91 CYS A N 1
ATOM 679 C CA . CYS A 1 91 ? -7.098 17.132 14.956 1.00 94.81 91 CYS A CA 1
ATOM 680 C C . CYS A 1 91 ? -7.274 18.662 14.983 1.00 94.81 91 CYS A C 1
ATOM 682 O O . CYS A 1 91 ? -6.509 19.352 14.300 1.00 94.81 91 CYS A O 1
ATOM 684 N N . PRO A 1 92 ? -8.176 19.214 15.818 1.00 94.19 92 PRO A N 1
ATOM 685 C CA . PRO A 1 92 ? -8.399 20.658 15.928 1.00 94.19 92 PRO A CA 1
ATOM 686 C C . PRO A 1 92 ? -7.144 21.489 16.218 1.00 94.19 92 PRO A C 1
ATOM 688 O O . PRO A 1 92 ? -7.094 22.662 15.867 1.00 94.19 92 PRO A O 1
ATOM 691 N N . CYS A 1 93 ? -6.106 20.907 16.834 1.00 94.44 93 CYS A N 1
ATOM 692 C CA . CYS A 1 93 ? -4.870 21.644 17.099 1.00 94.44 93 CYS A CA 1
ATOM 693 C C . CYS A 1 93 ? -4.067 21.982 15.833 1.00 94.44 93 CYS A C 1
ATOM 695 O O . CYS A 1 93 ? -3.132 22.771 15.917 1.00 94.44 93 CYS A O 1
ATOM 697 N N . GLY A 1 94 ? -4.320 21.316 14.699 1.00 93.06 94 GLY A N 1
ATOM 698 C CA . GLY A 1 94 ? -3.589 21.516 13.439 1.00 93.06 94 GLY A CA 1
ATOM 699 C C . GLY A 1 94 ? -2.104 21.112 13.449 1.00 93.06 94 GLY A C 1
ATOM 700 O O . GLY A 1 94 ? -1.480 21.058 12.396 1.00 93.06 94 GLY A O 1
ATOM 701 N N . LYS A 1 95 ? -1.521 20.791 14.614 1.00 93.12 95 LYS A N 1
ATOM 702 C CA . LYS A 1 95 ? -0.093 20.450 14.769 1.00 93.12 95 LYS A CA 1
ATOM 703 C C . LYS A 1 95 ? 0.271 19.014 14.374 1.00 93.12 95 LYS A C 1
ATOM 705 O O . LYS A 1 95 ? 1.451 18.680 14.319 1.00 93.12 95 LYS A O 1
ATOM 710 N N . VAL A 1 96 ? -0.714 18.147 14.136 1.00 92.69 96 VAL A N 1
ATOM 711 C CA . VAL A 1 96 ? -0.497 16.731 13.800 1.00 92.69 96 VAL A CA 1
ATOM 712 C C . VAL A 1 96 ? -1.137 16.431 12.453 1.00 92.69 96 VAL A C 1
ATOM 714 O O . VAL A 1 96 ? -2.240 16.892 12.173 1.00 92.69 96 VAL A O 1
ATOM 717 N N . ALA A 1 97 ? -0.450 15.638 11.629 1.00 93.56 97 ALA A N 1
ATOM 718 C CA . ALA A 1 97 ? -0.993 15.172 10.361 1.00 93.56 97 ALA A CA 1
ATOM 719 C C . ALA A 1 97 ? -2.287 14.364 10.560 1.00 93.56 97 ALA A C 1
ATOM 721 O O . ALA A 1 97 ? -2.493 13.715 11.591 1.00 93.56 97 ALA A O 1
ATOM 722 N N . SER A 1 98 ? -3.142 14.383 9.539 1.00 94.75 98 SER A N 1
ATOM 723 C CA . SER A 1 98 ? -4.429 13.699 9.573 1.00 94.75 98 SER A CA 1
ATOM 724 C C . SER A 1 98 ? -4.291 12.196 9.818 1.00 94.75 98 SER A C 1
ATOM 726 O O . SER A 1 98 ? -3.277 11.569 9.502 1.00 94.75 98 SER A O 1
ATOM 728 N N . ARG A 1 99 ? -5.319 11.597 10.412 1.00 94.12 99 ARG A N 1
ATOM 729 C CA . ARG A 1 99 ? -5.320 10.209 10.875 1.00 94.12 99 ARG A CA 1
ATOM 730 C C . ARG A 1 99 ? -6.467 9.418 10.267 1.00 94.12 99 ARG A C 1
ATOM 732 O O . ARG A 1 99 ? -7.534 9.952 9.993 1.00 94.12 99 ARG A O 1
ATOM 739 N N . CYS A 1 100 ? -6.259 8.121 10.084 1.00 93.81 100 CYS A N 1
ATOM 740 C CA . CYS A 1 100 ? -7.312 7.192 9.692 1.00 93.81 100 CYS A CA 1
ATOM 741 C C . CYS A 1 100 ? -8.167 6.775 10.894 1.00 93.81 100 CYS A C 1
ATOM 743 O O . CYS A 1 100 ? -7.636 6.221 11.852 1.00 93.81 100 CYS A O 1
ATOM 745 N N . THR A 1 101 ? -9.485 6.990 10.837 1.00 93.69 101 THR A N 1
ATOM 746 C CA . THR A 1 101 ? -10.407 6.606 11.928 1.00 93.69 101 THR A CA 1
ATOM 747 C C . THR A 1 101 ? -10.540 5.095 12.116 1.00 93.69 101 THR A C 1
ATOM 749 O O . THR A 1 101 ? -10.907 4.660 13.199 1.00 93.69 101 THR A O 1
ATOM 752 N N . ALA A 1 102 ? -10.215 4.299 11.091 1.00 91.31 102 ALA A N 1
ATOM 753 C CA . ALA A 1 102 ? -10.328 2.842 11.148 1.00 91.31 102 ALA A CA 1
ATOM 754 C C . ALA A 1 102 ? -9.085 2.174 11.763 1.00 91.31 102 ALA A C 1
ATOM 756 O O . ALA A 1 102 ? -9.207 1.295 12.608 1.00 91.31 102 ALA A O 1
ATOM 757 N N . CYS A 1 103 ? -7.870 2.570 11.361 1.00 90.88 103 CYS A N 1
ATOM 758 C CA . CYS A 1 103 ? -6.634 1.936 11.853 1.00 90.88 103 CYS A CA 1
ATOM 759 C C . CYS A 1 103 ? -5.771 2.810 12.764 1.00 90.88 103 CYS A C 1
ATOM 761 O O . CYS A 1 103 ? -4.813 2.307 13.338 1.00 90.88 103 CYS A O 1
ATOM 763 N N . GLY A 1 104 ? -6.072 4.102 12.889 1.00 91.25 104 GLY A N 1
ATOM 764 C CA . GLY A 1 104 ? -5.300 5.030 13.714 1.00 91.25 104 GLY A CA 1
ATOM 765 C C . GLY A 1 104 ? -3.965 5.480 13.115 1.00 91.25 104 GLY A C 1
ATOM 766 O O . GLY A 1 104 ? -3.268 6.273 13.742 1.00 91.25 104 GLY A O 1
ATOM 767 N N . GLU A 1 105 ? -3.606 5.023 11.914 1.00 91.75 105 GLU A N 1
ATOM 768 C CA . GLU A 1 105 ? -2.352 5.411 11.265 1.00 91.75 105 GLU A CA 1
ATOM 769 C C . GLU A 1 105 ? -2.357 6.876 10.814 1.00 91.75 105 GLU A C 1
ATOM 771 O O . GLU A 1 105 ? -3.365 7.411 10.339 1.00 91.75 105 GLU A O 1
ATOM 776 N N . THR A 1 106 ? -1.184 7.496 10.930 1.00 91.69 106 THR A N 1
ATOM 777 C CA . THR A 1 106 ? -0.890 8.867 10.500 1.00 91.69 106 THR A CA 1
ATOM 778 C C . THR A 1 106 ? 0.335 8.840 9.566 1.00 91.69 106 THR A C 1
ATOM 780 O O . THR A 1 106 ? 1.303 8.141 9.883 1.00 91.69 106 THR A O 1
ATOM 783 N N . PRO A 1 107 ? 0.346 9.570 8.430 1.00 92.44 107 PRO A N 1
ATOM 784 C CA . PRO A 1 107 ? -0.760 10.357 7.872 1.00 92.44 107 PRO A CA 1
ATOM 785 C C . PRO A 1 107 ? -1.891 9.481 7.301 1.00 92.44 107 PRO A C 1
ATOM 787 O O . PRO A 1 107 ? -1.703 8.284 7.069 1.00 92.44 107 PRO A O 1
ATOM 790 N N . TYR A 1 108 ? -3.059 10.081 7.048 1.00 94.50 108 TYR A N 1
ATOM 791 C CA . TYR A 1 108 ? -4.184 9.406 6.400 1.00 94.50 108 TYR A CA 1
ATOM 792 C C . TYR A 1 108 ? -3.796 8.859 5.017 1.00 94.50 108 TYR A C 1
ATOM 794 O O . TYR A 1 108 ? -3.125 9.522 4.227 1.00 94.50 108 TYR A O 1
ATOM 802 N N . HIS A 1 109 ? -4.256 7.647 4.704 1.00 93.75 109 HIS A N 1
ATOM 803 C CA . HIS A 1 109 ? -3.922 6.940 3.470 1.00 93.75 109 HIS A CA 1
ATOM 804 C C . HIS A 1 109 ? -5.152 6.795 2.558 1.00 93.75 109 HIS A C 1
ATOM 806 O O . HIS A 1 109 ? -6.013 5.934 2.741 1.00 93.75 109 HIS A O 1
ATOM 812 N N . VAL A 1 110 ? -5.222 7.628 1.519 1.00 92.12 110 VAL A N 1
ATOM 813 C CA . VAL A 1 110 ? -6.372 7.664 0.598 1.00 92.12 110 VAL A CA 1
ATOM 814 C C . VAL A 1 110 ? -6.466 6.383 -0.243 1.00 92.12 110 VAL A C 1
ATOM 816 O O . VAL A 1 110 ? -7.532 5.777 -0.351 1.00 92.12 110 VAL A O 1
ATOM 819 N N . HIS A 1 111 ? -5.332 5.929 -0.785 1.00 88.88 111 HIS A N 1
ATOM 820 C CA . HIS A 1 111 ? -5.272 4.892 -1.825 1.00 88.88 111 HIS A CA 1
ATOM 821 C C . HIS A 1 111 ? -4.803 3.512 -1.336 1.00 88.88 111 HIS A C 1
ATOM 823 O O . HIS A 1 111 ? -4.360 2.694 -2.133 1.00 88.88 111 HIS A O 1
ATOM 829 N N . GLY A 1 112 ? -4.881 3.230 -0.033 1.00 88.81 112 GLY A N 1
ATOM 830 C CA . GLY A 1 112 ? -4.431 1.953 0.530 1.00 88.81 112 GLY A CA 1
ATOM 831 C C . GLY A 1 112 ? -5.419 1.378 1.531 1.00 88.81 112 GLY A C 1
ATOM 832 O O . GLY A 1 112 ? -6.075 2.131 2.253 1.00 88.81 112 GLY A O 1
ATOM 833 N N . LEU A 1 113 ? -5.522 0.051 1.587 1.00 92.88 113 LEU A N 1
ATOM 834 C CA . LEU A 1 113 ? -6.224 -0.642 2.667 1.00 92.88 113 LEU A CA 1
ATOM 835 C C . LEU A 1 113 ? -5.444 -0.475 3.974 1.00 92.88 113 LEU A C 1
ATOM 837 O O . LEU A 1 113 ? -4.215 -0.522 3.975 1.00 92.88 113 LEU A O 1
ATOM 841 N N . CYS A 1 114 ? -6.158 -0.337 5.093 1.00 92.44 114 CYS A N 1
ATOM 842 C CA . CYS A 1 114 ? -5.553 -0.182 6.418 1.00 92.44 114 CYS A CA 1
ATOM 843 C C . CYS A 1 114 ? -4.520 -1.277 6.733 1.00 92.44 114 CYS A C 1
ATOM 845 O O . CYS A 1 114 ? -3.445 -0.973 7.240 1.00 92.44 114 CYS A O 1
ATOM 847 N N . ALA A 1 115 ? -4.817 -2.530 6.376 1.00 93.06 115 ALA A N 1
ATOM 848 C CA . ALA A 1 115 ? -3.949 -3.681 6.633 1.00 93.06 115 ALA A CA 1
ATOM 849 C C . ALA A 1 115 ? -2.628 -3.665 5.837 1.00 93.06 115 ALA A C 1
ATOM 851 O O . ALA A 1 115 ? -1.652 -4.301 6.236 1.00 93.06 115 ALA A O 1
ATOM 852 N N . GLU A 1 116 ? -2.577 -2.935 4.722 1.00 94.44 116 GLU A N 1
ATOM 853 C CA . GLU A 1 116 ? -1.404 -2.893 3.844 1.00 94.44 116 GLU A CA 1
ATOM 854 C C . GLU A 1 116 ? -0.452 -1.746 4.188 1.00 94.44 116 GLU A C 1
ATOM 856 O O . GLU A 1 116 ? 0.744 -1.824 3.911 1.00 94.44 116 GLU A O 1
ATOM 861 N N . VAL A 1 117 ? -0.948 -0.697 4.846 1.00 94.12 117 VAL A N 1
ATOM 862 C CA . VAL A 1 117 ? -0.168 0.511 5.155 1.00 94.12 117 VAL A CA 1
ATOM 863 C C . VAL A 1 117 ? 1.095 0.205 5.969 1.00 94.12 117 VAL A C 1
ATOM 865 O O . VAL A 1 117 ? 2.165 0.664 5.555 1.00 94.12 117 VAL A O 1
ATOM 868 N N . PRO A 1 118 ? 1.059 -0.613 7.044 1.00 91.62 118 PRO A N 1
ATOM 869 C CA . PRO A 1 118 ? 2.272 -0.952 7.788 1.00 91.62 118 PRO A CA 1
ATOM 870 C C . PRO A 1 118 ? 3.291 -1.719 6.938 1.00 91.62 118 PRO A C 1
ATOM 872 O O . PRO A 1 118 ? 4.492 -1.463 7.023 1.00 91.62 118 PRO A O 1
ATOM 875 N N . LYS A 1 119 ? 2.823 -2.624 6.068 1.00 93.25 119 LYS A N 1
ATOM 876 C CA . LYS A 1 119 ? 3.687 -3.426 5.188 1.00 93.25 119 LYS A CA 1
ATOM 877 C C . LYS A 1 119 ? 4.370 -2.552 4.143 1.00 93.25 119 LYS A C 1
ATOM 879 O O . LYS A 1 119 ? 5.575 -2.673 3.929 1.00 93.25 119 LYS A O 1
ATOM 884 N N . VAL A 1 120 ? 3.615 -1.653 3.510 1.00 93.44 120 VAL A N 1
ATOM 885 C CA . VAL A 1 120 ? 4.142 -0.699 2.528 1.00 93.44 120 VAL A CA 1
ATOM 886 C C . VAL A 1 120 ? 5.139 0.246 3.190 1.00 93.44 120 VAL A C 1
ATOM 888 O O . VAL A 1 120 ? 6.227 0.441 2.654 1.00 93.44 120 VAL A O 1
ATOM 891 N N . ARG A 1 121 ? 4.820 0.772 4.381 1.00 92.00 121 ARG A N 1
ATOM 892 C CA . ARG A 1 121 ? 5.734 1.626 5.151 1.00 92.00 121 ARG A CA 1
ATOM 893 C C . ARG A 1 121 ? 7.033 0.896 5.477 1.00 92.00 121 ARG A C 1
ATOM 895 O O . ARG A 1 121 ? 8.097 1.452 5.235 1.00 92.00 121 ARG A O 1
ATOM 902 N N . LYS A 1 122 ? 6.955 -0.347 5.959 1.00 92.44 122 LYS A N 1
ATOM 903 C CA . LYS A 1 122 ? 8.138 -1.165 6.245 1.00 92.44 122 LYS A CA 1
ATOM 904 C C . LYS A 1 122 ? 8.989 -1.374 4.994 1.00 92.44 122 LYS A C 1
ATOM 906 O O . LYS A 1 122 ? 10.160 -1.033 5.003 1.00 92.44 122 LYS A O 1
ATOM 911 N N . ARG A 1 123 ? 8.391 -1.832 3.887 1.00 92.12 123 ARG A N 1
ATOM 912 C CA . ARG A 1 123 ? 9.103 -2.011 2.607 1.00 92.12 123 ARG A CA 1
ATOM 913 C C . ARG A 1 123 ? 9.747 -0.716 2.113 1.00 92.12 123 ARG A C 1
ATOM 915 O O . ARG A 1 123 ? 10.830 -0.754 1.539 1.00 92.12 123 ARG A O 1
ATOM 922 N N . TRP A 1 124 ? 9.075 0.417 2.307 1.00 91.88 124 TRP A N 1
ATOM 923 C CA . TRP A 1 124 ? 9.608 1.728 1.962 1.00 91.88 124 TRP A CA 1
ATOM 924 C C . TRP A 1 124 ? 10.813 2.092 2.830 1.00 91.88 124 TRP A C 1
ATOM 926 O O . TRP A 1 124 ? 11.844 2.461 2.280 1.00 91.88 124 TRP A O 1
ATOM 936 N N . LEU A 1 125 ? 10.726 1.936 4.154 1.00 91.69 125 LEU A N 1
ATOM 937 C CA . LEU A 1 125 ? 11.853 2.155 5.065 1.00 91.69 125 LEU A CA 1
ATOM 938 C C . LEU A 1 125 ? 13.021 1.214 4.751 1.00 91.69 125 LEU A C 1
ATOM 940 O O . LEU A 1 125 ? 14.133 1.691 4.564 1.00 91.69 125 LEU A O 1
ATOM 944 N N . ASP A 1 126 ? 12.763 -0.077 4.535 1.00 90.25 126 ASP A N 1
ATOM 945 C CA . ASP A 1 126 ? 13.777 -1.050 4.112 1.00 90.25 126 ASP A CA 1
ATOM 946 C C . ASP A 1 126 ? 14.437 -0.633 2.782 1.00 90.25 126 ASP A C 1
ATOM 948 O O . ASP A 1 126 ? 15.645 -0.783 2.588 1.00 90.25 126 ASP A O 1
ATOM 952 N N . TRP A 1 127 ? 13.668 -0.066 1.845 1.00 92.81 127 TRP A N 1
ATOM 953 C CA . TRP A 1 127 ? 14.204 0.474 0.592 1.00 92.81 127 TRP A CA 1
ATOM 954 C C . TRP A 1 127 ? 15.039 1.744 0.805 1.00 92.81 127 TRP A C 1
ATOM 956 O O . TRP A 1 127 ? 16.037 1.954 0.100 1.00 92.81 127 TRP A O 1
ATOM 966 N N . LEU A 1 128 ? 14.628 2.589 1.755 1.00 92.19 128 LEU A N 1
ATOM 967 C CA . LEU A 1 128 ? 15.295 3.833 2.111 1.00 92.19 128 LEU A CA 1
ATOM 968 C C . LEU A 1 128 ? 16.621 3.587 2.844 1.00 92.19 128 LEU A C 1
ATOM 970 O O . LEU A 1 128 ? 17.609 4.235 2.488 1.00 92.19 128 LEU A O 1
ATOM 974 N N . GLU A 1 129 ? 16.613 2.725 3.857 1.00 89.06 129 GLU A N 1
ATOM 975 C CA . GLU A 1 129 ? 17.725 2.420 4.767 1.00 89.06 129 GLU A CA 1
ATOM 976 C C . GLU A 1 129 ? 18.654 1.345 4.197 1.00 89.06 129 GLU A C 1
ATOM 978 O O . GLU A 1 129 ? 19.870 1.406 4.368 1.00 89.06 129 GLU A O 1
ATOM 983 N N . GLY A 1 130 ? 18.098 0.374 3.473 1.00 83.31 130 GLY A N 1
ATOM 984 C CA . GLY A 1 130 ? 18.865 -0.670 2.811 1.00 83.31 130 GLY A CA 1
ATOM 985 C C . GLY A 1 130 ? 19.530 -0.214 1.508 1.00 83.31 130 GLY A C 1
ATOM 986 O O . GLY A 1 130 ? 19.593 0.960 1.139 1.00 83.31 130 GLY A O 1
ATOM 987 N N . ARG A 1 131 ? 19.994 -1.191 0.717 1.00 81.38 131 ARG A N 1
ATOM 988 C CA . ARG A 1 131 ? 20.613 -0.942 -0.603 1.00 81.38 131 ARG A CA 1
ATOM 989 C C . ARG A 1 131 ? 19.604 -0.644 -1.723 1.00 81.38 131 ARG A C 1
ATOM 991 O O . ARG A 1 131 ? 20.014 -0.491 -2.873 1.00 81.38 131 ARG A O 1
ATOM 998 N N . GLY A 1 132 ? 18.308 -0.536 -1.415 1.00 89.38 132 GLY A N 1
ATOM 999 C CA . GLY A 1 132 ? 17.231 -0.361 -2.396 1.00 89.38 132 GLY A CA 1
ATOM 1000 C C . GLY A 1 132 ? 17.391 0.898 -3.251 1.00 89.38 132 GLY A C 1
ATOM 1001 O O . GLY A 1 132 ? 17.412 0.819 -4.482 1.00 89.38 132 GLY A O 1
ATOM 1002 N N . ARG A 1 133 ? 17.606 2.058 -2.617 1.00 88.44 133 ARG A N 1
ATOM 1003 C CA . ARG A 1 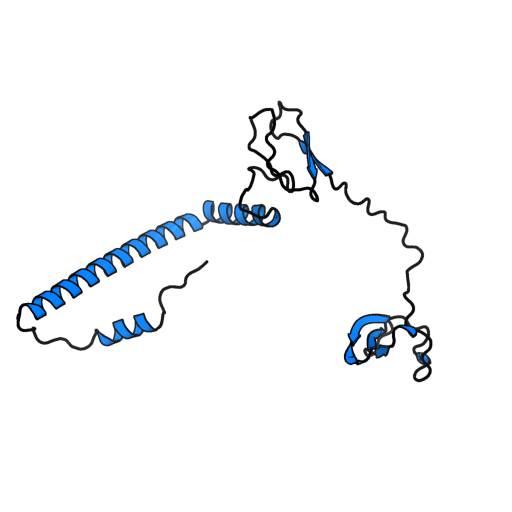133 ? 17.864 3.331 -3.320 1.00 88.44 133 ARG A CA 1
ATOM 1004 C C . ARG A 1 133 ? 19.089 3.290 -4.228 1.00 88.44 133 ARG A C 1
ATOM 1006 O O . ARG A 1 133 ? 19.040 3.775 -5.361 1.00 88.44 133 ARG A O 1
ATOM 1013 N N . ALA A 1 134 ? 20.191 2.731 -3.738 1.00 87.94 134 ALA A N 1
ATOM 1014 C CA . ALA A 1 134 ? 21.430 2.628 -4.502 1.00 87.94 134 ALA A CA 1
ATOM 1015 C C . ALA A 1 134 ? 21.260 1.695 -5.711 1.00 87.94 134 ALA A C 1
ATOM 1017 O O . ALA A 1 134 ? 21.620 2.075 -6.826 1.00 87.94 134 ALA A O 1
ATOM 1018 N N . ALA A 1 135 ? 20.632 0.533 -5.507 1.00 87.38 135 ALA A N 1
ATOM 1019 C CA . ALA A 1 135 ? 20.308 -0.418 -6.566 1.00 87.38 135 ALA A CA 1
ATOM 1020 C C . ALA A 1 135 ? 19.371 0.191 -7.623 1.00 87.38 135 ALA A C 1
ATOM 1022 O O . ALA A 1 135 ? 19.595 0.035 -8.821 1.00 87.38 135 ALA A O 1
ATOM 1023 N N . TYR A 1 136 ? 18.364 0.966 -7.214 1.00 91.50 136 TYR A N 1
ATOM 1024 C CA . TYR A 1 136 ? 17.504 1.670 -8.165 1.00 91.50 136 TYR A CA 1
ATOM 1025 C C . TYR A 1 136 ? 18.291 2.680 -9.012 1.00 91.50 136 TYR A C 1
ATOM 1027 O O . TYR A 1 136 ? 18.113 2.756 -10.228 1.00 91.50 136 TYR A O 1
ATOM 1035 N N . ARG A 1 137 ? 19.215 3.438 -8.406 1.00 91.75 137 ARG A N 1
ATOM 1036 C CA . ARG A 1 137 ? 20.057 4.396 -9.143 1.00 91.75 137 ARG A CA 1
ATOM 1037 C C . ARG A 1 137 ? 20.963 3.701 -10.159 1.00 91.75 137 ARG A C 1
ATOM 1039 O O . ARG A 1 137 ? 21.125 4.222 -11.263 1.00 91.75 137 ARG A O 1
ATOM 1046 N N . THR A 1 138 ? 21.556 2.559 -9.816 1.00 92.50 138 THR A N 1
ATOM 1047 C CA . THR A 1 138 ? 22.399 1.802 -10.755 1.00 92.50 138 THR A CA 1
ATOM 1048 C C . THR A 1 138 ? 21.573 1.211 -11.893 1.00 92.50 138 THR A C 1
ATOM 1050 O O . THR A 1 138 ? 21.959 1.376 -13.051 1.00 92.50 138 THR A O 1
ATOM 1053 N N . LEU A 1 139 ? 20.403 0.635 -11.599 1.00 93.75 139 LEU A N 1
ATOM 1054 C CA . LEU A 1 139 ? 19.461 0.153 -12.613 1.00 93.75 139 LEU A CA 1
ATOM 1055 C C . LEU A 1 139 ? 19.006 1.279 -13.546 1.00 93.75 139 LEU A C 1
ATOM 1057 O O . LEU A 1 139 ? 19.079 1.127 -14.762 1.00 93.75 139 LEU A O 1
ATOM 1061 N N . ARG A 1 140 ? 18.635 2.446 -13.007 1.00 96.31 140 ARG A N 1
ATOM 1062 C CA . ARG A 1 140 ? 18.257 3.616 -13.813 1.00 96.31 140 ARG A CA 1
ATOM 1063 C C . ARG A 1 140 ? 19.396 4.067 -14.729 1.00 96.31 140 ARG A C 1
ATOM 1065 O O . ARG A 1 140 ? 19.159 4.345 -15.901 1.00 96.31 140 ARG A O 1
ATOM 1072 N N . LYS A 1 141 ? 20.640 4.116 -14.233 1.00 96.06 141 LYS A N 1
ATOM 1073 C CA . LYS A 1 141 ? 21.817 4.439 -15.062 1.00 96.06 141 LYS A CA 1
ATOM 1074 C C . LYS A 1 141 ? 22.011 3.420 -16.186 1.00 96.06 141 LYS A C 1
ATOM 1076 O O . LYS A 1 141 ? 22.287 3.820 -17.315 1.00 96.06 141 LYS A O 1
ATOM 1081 N N . LYS A 1 142 ? 21.862 2.125 -15.890 1.00 96.44 142 LYS A N 1
ATOM 1082 C CA . LYS A 1 142 ? 21.955 1.049 -16.884 1.00 96.44 142 LYS A CA 1
ATOM 1083 C C . LYS A 1 142 ? 20.870 1.191 -17.956 1.00 96.44 142 LYS A C 1
ATOM 1085 O O . LYS A 1 142 ? 21.210 1.254 -19.131 1.00 96.44 142 LYS A O 1
ATOM 1090 N N . ALA A 1 143 ? 19.616 1.378 -17.551 1.00 95.75 143 ALA A N 1
ATOM 1091 C CA . ALA A 1 143 ? 18.491 1.577 -18.462 1.00 95.75 143 ALA A CA 1
ATOM 1092 C C . ALA A 1 143 ? 18.685 2.793 -19.384 1.00 95.75 143 ALA A C 1
ATOM 1094 O O . ALA A 1 143 ? 18.430 2.710 -20.581 1.00 95.75 143 ALA A O 1
ATOM 1095 N N . VAL A 1 144 ? 19.202 3.916 -18.869 1.00 96.88 144 VAL A N 1
ATOM 1096 C CA . VAL A 1 144 ? 19.501 5.098 -19.700 1.00 96.88 144 VAL A CA 1
ATOM 1097 C C . VAL A 1 144 ? 20.601 4.806 -20.725 1.00 96.88 144 VAL A C 1
ATOM 1099 O O . VAL A 1 144 ? 20.487 5.224 -21.879 1.00 96.88 144 VAL A O 1
ATOM 1102 N N . ARG A 1 145 ? 21.660 4.083 -20.335 1.00 97.38 145 ARG A N 1
ATOM 1103 C CA . ARG A 1 145 ? 22.733 3.677 -21.260 1.00 97.38 145 ARG A CA 1
ATOM 1104 C C . ARG A 1 145 ? 22.197 2.769 -22.362 1.00 97.38 145 ARG A C 1
ATOM 1106 O O . ARG A 1 145 ? 22.463 3.027 -23.531 1.00 97.38 145 ARG A O 1
ATOM 1113 N N . GLU A 1 146 ? 21.407 1.764 -21.997 1.00 97.38 146 GLU A N 1
ATOM 1114 C CA . GLU A 1 146 ? 20.781 0.838 -22.946 1.00 97.38 146 GLU A CA 1
ATOM 1115 C C . GLU A 1 146 ? 19.827 1.566 -23.899 1.00 97.38 146 GLU A C 1
ATOM 1117 O O . GLU A 1 146 ? 19.953 1.418 -25.112 1.00 97.38 146 GLU A O 1
ATOM 1122 N N . ALA A 1 147 ? 18.952 2.436 -23.388 1.00 96.56 147 ALA A N 1
ATOM 1123 C CA . ALA A 1 147 ? 18.041 3.224 -24.219 1.00 96.56 147 ALA A CA 1
ATOM 1124 C C . ALA A 1 147 ? 18.793 4.162 -25.181 1.00 96.56 147 ALA A C 1
ATOM 1126 O O . ALA A 1 147 ? 18.395 4.339 -26.333 1.00 96.56 147 ALA A O 1
ATOM 1127 N N . THR A 1 148 ? 19.905 4.751 -24.735 1.00 97.69 148 THR A N 1
ATOM 1128 C CA . THR A 1 148 ? 20.755 5.598 -25.587 1.00 97.69 148 THR A CA 1
ATOM 1129 C C . THR A 1 148 ? 21.420 4.774 -26.690 1.00 97.69 148 THR A C 1
ATOM 1131 O O . THR A 1 148 ? 21.408 5.186 -27.850 1.00 97.69 148 THR A O 1
ATOM 1134 N N . ALA A 1 149 ? 21.945 3.592 -26.355 1.00 96.75 149 ALA A N 1
ATOM 1135 C CA . ALA A 1 149 ? 22.530 2.668 -27.321 1.00 96.75 149 ALA A CA 1
ATOM 1136 C C . ALA A 1 149 ? 21.495 2.193 -28.355 1.00 96.75 149 ALA A C 1
ATOM 1138 O O . ALA A 1 149 ? 21.777 2.216 -29.550 1.00 96.75 149 ALA A O 1
ATOM 1139 N N . GLN A 1 150 ? 20.275 1.859 -27.921 1.00 96.94 150 GLN A N 1
ATOM 1140 C CA . GLN A 1 150 ? 19.173 1.483 -28.813 1.00 96.94 150 GLN A CA 1
ATOM 1141 C C . GLN A 1 150 ? 18.801 2.620 -29.772 1.00 96.94 150 GLN A C 1
ATOM 1143 O O . GLN A 1 150 ? 18.692 2.397 -30.975 1.00 96.94 150 GLN A O 1
ATOM 1148 N N . ARG A 1 151 ? 18.663 3.858 -29.275 1.00 97.88 151 ARG A N 1
ATOM 1149 C CA . ARG A 1 151 ? 18.381 5.028 -30.129 1.00 97.88 151 ARG A CA 1
ATOM 1150 C C . ARG A 1 151 ? 19.485 5.274 -31.152 1.00 97.88 151 ARG A C 1
ATOM 1152 O O . ARG A 1 151 ? 19.184 5.608 -32.294 1.00 97.88 151 ARG A O 1
ATOM 1159 N N . ARG A 1 152 ? 20.751 5.114 -30.756 1.00 97.62 152 ARG A N 1
ATOM 1160 C CA . ARG A 1 152 ? 21.892 5.223 -31.670 1.00 97.62 152 ARG A CA 1
ATOM 1161 C C . ARG A 1 152 ? 21.831 4.146 -32.756 1.00 97.62 152 ARG A C 1
ATOM 1163 O O . ARG A 1 152 ? 21.885 4.495 -33.929 1.00 97.62 152 ARG A O 1
ATOM 1170 N N . ALA A 1 153 ? 21.63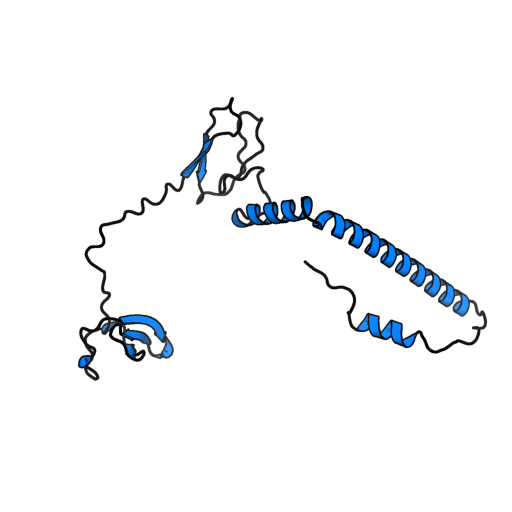5 2.886 -32.374 1.00 96.06 153 ALA A N 1
ATOM 1171 C CA . ALA A 1 153 ? 21.537 1.771 -33.312 1.00 96.06 153 ALA A CA 1
ATOM 1172 C C . ALA A 1 153 ? 20.383 1.951 -34.314 1.00 96.06 153 ALA A C 1
ATOM 1174 O O . ALA A 1 153 ? 20.558 1.709 -35.504 1.00 96.06 153 ALA A O 1
ATOM 1175 N N . LEU A 1 154 ? 19.221 2.440 -33.860 1.00 97.19 154 LEU A N 1
ATOM 1176 C CA . LEU A 1 154 ? 18.091 2.739 -34.746 1.00 97.19 154 LEU A CA 1
ATOM 1177 C C . LEU A 1 154 ? 18.415 3.851 -35.754 1.00 97.19 154 LEU A C 1
ATOM 1179 O O . LEU A 1 154 ? 18.037 3.738 -36.916 1.00 97.19 154 LEU A O 1
ATOM 1183 N N . ARG A 1 155 ? 19.134 4.905 -35.343 1.00 96.69 155 ARG A N 1
ATOM 1184 C CA . ARG A 1 155 ? 19.570 5.973 -36.262 1.00 96.69 155 ARG A CA 1
ATOM 1185 C C . ARG A 1 155 ? 20.569 5.467 -37.296 1.00 96.69 155 ARG A C 1
ATOM 1187 O O . ARG A 1 155 ? 20.432 5.793 -38.467 1.00 96.69 155 ARG A O 1
ATOM 1194 N N . GLU A 1 156 ? 21.546 4.669 -36.871 1.00 95.25 156 GLU A N 1
ATOM 1195 C CA . GLU A 1 156 ? 22.539 4.069 -37.771 1.00 95.25 156 GLU A CA 1
ATOM 1196 C C . GLU A 1 156 ? 21.864 3.125 -38.783 1.00 95.25 156 GLU A C 1
ATOM 1198 O O . GLU A 1 156 ? 22.140 3.205 -39.978 1.00 95.25 156 GLU A O 1
ATOM 1203 N N . ALA A 1 157 ? 20.907 2.303 -38.341 1.00 92.44 157 ALA A N 1
ATOM 1204 C CA . ALA A 1 157 ? 20.124 1.437 -39.224 1.00 92.44 157 ALA A CA 1
ATOM 1205 C C . ALA A 1 157 ? 19.255 2.228 -40.219 1.00 92.44 157 ALA A C 1
ATOM 1207 O O . ALA A 1 157 ? 19.176 1.869 -41.396 1.00 92.44 157 ALA A O 1
ATOM 1208 N N . ALA A 1 158 ? 18.629 3.321 -39.772 1.00 93.75 158 ALA A N 1
ATOM 1209 C CA . ALA A 1 158 ? 17.852 4.199 -40.643 1.00 93.75 158 ALA A CA 1
ATOM 1210 C C . ALA A 1 158 ? 18.740 4.868 -41.707 1.00 93.75 158 ALA A C 1
ATOM 1212 O O . ALA A 1 158 ? 18.391 4.854 -42.885 1.00 93.75 158 ALA A O 1
ATOM 1213 N N . ALA A 1 159 ? 19.914 5.374 -41.316 1.00 92.56 159 ALA A N 1
ATOM 1214 C CA . ALA A 1 159 ? 20.876 5.976 -42.238 1.00 92.56 159 ALA A CA 1
ATOM 1215 C C . ALA A 1 159 ? 21.401 4.968 -43.274 1.00 92.56 159 ALA A C 1
ATOM 1217 O O . ALA A 1 159 ? 21.454 5.286 -44.458 1.00 92.56 159 ALA A O 1
ATOM 1218 N N . ALA A 1 160 ? 21.716 3.736 -42.857 1.00 86.62 160 ALA A N 1
ATOM 1219 C CA . ALA A 1 160 ? 22.135 2.672 -43.772 1.00 86.62 160 ALA A CA 1
ATOM 1220 C C . ALA A 1 160 ? 21.025 2.282 -44.764 1.00 86.62 160 ALA A C 1
ATOM 1222 O O . ALA A 1 160 ? 21.286 2.027 -45.937 1.00 86.62 160 ALA A O 1
ATOM 1223 N N . THR A 1 161 ? 19.767 2.271 -44.317 1.00 87.88 161 THR A N 1
ATOM 1224 C CA . THR A 1 161 ? 18.626 2.020 -45.211 1.00 87.88 161 THR A CA 1
ATOM 1225 C C . THR A 1 161 ? 18.478 3.152 -46.232 1.00 87.88 161 THR A C 1
ATOM 1227 O O . THR A 1 161 ? 18.226 2.898 -47.408 1.00 87.88 161 THR A O 1
ATOM 1230 N N . GLN A 1 162 ? 18.696 4.400 -45.808 1.00 85.88 162 GLN A N 1
ATOM 1231 C CA . GLN A 1 162 ? 18.643 5.568 -46.685 1.00 85.88 162 GLN A CA 1
ATOM 1232 C C . GLN A 1 162 ? 19.789 5.590 -47.711 1.00 85.88 162 GLN A C 1
ATOM 1234 O O . GLN A 1 162 ? 19.545 5.913 -48.869 1.00 85.88 162 GLN A O 1
ATOM 1239 N N . SER A 1 163 ? 21.016 5.208 -47.338 1.00 75.75 163 SER A N 1
ATOM 1240 C CA . SER A 1 163 ? 22.142 5.148 -48.285 1.00 75.75 163 SER A CA 1
ATOM 1241 C C . SER A 1 163 ? 21.940 4.087 -49.369 1.00 75.75 163 SER A C 1
ATOM 1243 O O . SER A 1 163 ? 22.243 4.341 -50.532 1.00 75.75 163 SER A O 1
ATOM 1245 N N . VAL A 1 164 ? 21.375 2.929 -49.005 1.00 77.31 164 VAL A N 1
ATOM 1246 C CA . VAL A 1 164 ? 20.990 1.887 -49.972 1.00 77.31 164 VAL A CA 1
ATOM 1247 C C . VAL A 1 164 ? 19.881 2.394 -50.900 1.00 77.31 164 VAL A C 1
ATOM 1249 O O . VAL A 1 164 ? 19.951 2.182 -52.107 1.00 77.31 164 VAL A O 1
ATOM 1252 N N . ALA A 1 165 ? 18.889 3.119 -50.369 1.00 75.69 165 ALA A N 1
ATOM 1253 C CA . ALA A 1 165 ? 17.811 3.702 -51.172 1.00 75.69 165 ALA A CA 1
ATOM 1254 C C . ALA A 1 165 ? 18.301 4.771 -52.171 1.00 75.69 165 ALA A C 1
ATOM 1256 O O . ALA A 1 165 ? 17.722 4.908 -53.244 1.00 75.69 165 ALA A O 1
ATOM 1257 N N . CYS A 1 166 ? 19.379 5.496 -51.852 1.00 81.06 166 CYS A N 1
ATOM 1258 C CA . CYS A 1 166 ? 19.995 6.490 -52.738 1.00 81.06 166 CYS A CA 1
ATOM 1259 C C . CYS A 1 166 ? 20.997 5.902 -53.756 1.00 81.06 166 CYS A C 1
ATOM 1261 O O . CYS A 1 166 ? 21.669 6.669 -54.443 1.00 81.06 166 CYS A O 1
ATOM 1263 N N . GLY A 1 167 ? 21.111 4.572 -53.872 1.00 65.19 167 GLY A N 1
ATOM 1264 C CA . GLY A 1 167 ? 21.913 3.920 -54.915 1.00 65.19 167 GLY A CA 1
ATOM 1265 C C . GLY A 1 167 ? 23.417 3.818 -54.634 1.00 65.19 167 GLY A C 1
ATOM 1266 O O . GLY A 1 167 ? 24.192 3.641 -55.570 1.00 65.19 167 GLY A O 1
ATOM 1267 N N . ALA A 1 168 ? 23.854 3.919 -53.373 1.00 60.47 168 ALA A N 1
ATOM 1268 C CA . ALA A 1 168 ? 25.239 3.613 -53.015 1.00 60.47 168 ALA A CA 1
ATOM 1269 C C . ALA A 1 168 ? 25.478 2.088 -53.038 1.00 60.47 168 ALA A C 1
ATOM 1271 O O . ALA A 1 168 ? 24.790 1.344 -52.336 1.00 60.47 168 ALA A O 1
ATOM 1272 N N . GLU A 1 169 ? 26.450 1.631 -53.836 1.00 53.75 169 GLU A N 1
ATOM 1273 C CA . GLU A 1 169 ? 26.883 0.224 -53.920 1.00 53.75 169 GLU A CA 1
ATOM 1274 C C . GLU A 1 169 ? 27.303 -0.303 -52.527 1.00 53.75 169 GLU A C 1
ATOM 1276 O O . GLU A 1 169 ? 28.145 0.312 -51.863 1.00 53.75 169 GLU A O 1
ATOM 1281 N N . PRO A 1 170 ? 26.711 -1.408 -52.036 1.00 55.34 170 PRO A N 1
ATOM 1282 C CA . PRO A 1 170 ? 27.016 -1.946 -50.716 1.00 55.34 170 PRO A CA 1
ATOM 1283 C C . PRO A 1 170 ? 28.360 -2.691 -50.701 1.00 55.34 170 PRO A C 1
ATOM 1285 O O . PRO A 1 170 ? 28.529 -3.715 -51.359 1.00 55.34 170 PRO A O 1
ATOM 1288 N N . ASP A 1 171 ? 29.286 -2.221 -49.865 1.00 60.06 171 ASP A N 1
ATOM 1289 C CA . ASP A 1 171 ? 30.563 -2.885 -49.563 1.00 60.06 171 ASP A CA 1
ATOM 1290 C C . ASP A 1 171 ? 30.311 -4.326 -49.033 1.00 60.06 171 ASP A C 1
ATOM 1292 O O . ASP A 1 171 ? 29.447 -4.519 -48.160 1.00 60.06 171 ASP A O 1
ATOM 1296 N N . PRO A 1 172 ? 30.984 -5.379 -49.548 1.00 54.72 172 PRO A N 1
ATOM 1297 C CA . PRO A 1 172 ? 30.590 -6.757 -49.270 1.00 54.72 172 PRO A CA 1
ATOM 1298 C C . PRO A 1 172 ? 30.821 -7.160 -47.799 1.00 54.72 172 PRO A C 1
ATOM 1300 O O . PRO A 1 172 ? 31.784 -6.739 -47.155 1.00 54.72 172 PRO A O 1
ATOM 1303 N N . PRO A 1 173 ? 29.966 -8.022 -47.210 1.00 58.97 173 PRO A N 1
ATOM 1304 C CA . PRO A 1 173 ? 29.834 -8.090 -45.761 1.00 58.97 173 PRO A CA 1
ATOM 1305 C C . PRO A 1 173 ? 30.759 -9.139 -45.134 1.00 58.97 173 PRO A C 1
ATOM 1307 O O . PRO A 1 173 ? 30.770 -10.302 -45.546 1.00 58.97 173 PRO A O 1
ATOM 1310 N N . ARG A 1 174 ? 31.389 -8.798 -43.999 1.00 58.25 174 ARG A N 1
ATOM 1311 C CA . ARG A 1 174 ? 31.847 -9.776 -42.988 1.00 58.25 174 ARG A CA 1
ATOM 1312 C C . ARG A 1 174 ? 30.627 -10.451 -42.331 1.00 58.25 174 ARG A C 1
ATOM 1314 O O . ARG A 1 174 ? 30.227 -10.154 -41.205 1.00 58.25 174 ARG A O 1
ATOM 1321 N N . ARG A 1 175 ? 29.992 -11.360 -43.075 1.00 54.66 175 ARG A N 1
ATOM 1322 C CA . ARG A 1 175 ? 28.858 -12.199 -42.665 1.00 54.66 175 ARG A CA 1
ATOM 1323 C C . ARG A 1 175 ? 29.312 -13.228 -41.627 1.00 54.66 175 ARG A C 1
ATOM 1325 O O . ARG A 1 175 ? 29.816 -14.275 -42.008 1.00 54.66 175 ARG A O 1
ATOM 1332 N N . ARG A 1 176 ? 29.117 -12.977 -40.328 1.00 53.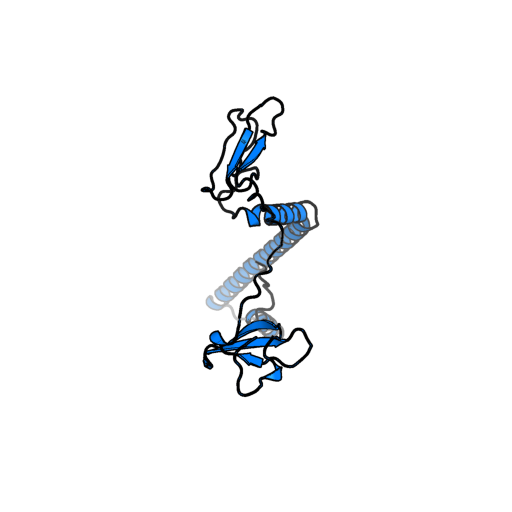47 176 ARG A N 1
ATOM 1333 C CA . ARG A 1 176 ? 28.987 -14.071 -39.330 1.00 53.47 176 ARG A CA 1
ATOM 1334 C C . ARG A 1 176 ? 28.355 -13.676 -37.990 1.00 53.47 176 ARG A C 1
ATOM 1336 O O . ARG A 1 176 ? 27.861 -14.555 -37.301 1.00 53.47 176 ARG A O 1
ATOM 1343 N N . HIS A 1 177 ? 28.274 -12.391 -37.636 1.00 55.94 177 HIS A N 1
ATOM 1344 C CA . HIS A 1 177 ? 27.882 -11.997 -36.269 1.00 55.94 177 HIS A CA 1
ATOM 1345 C C . HIS A 1 177 ? 26.412 -11.539 -36.086 1.00 55.94 177 HIS A C 1
ATOM 1347 O O . HIS A 1 177 ? 25.930 -11.426 -34.960 1.00 55.94 177 HIS A O 1
ATOM 1353 N N . TRP A 1 178 ? 25.658 -11.292 -37.165 1.00 52.69 178 TRP A N 1
ATOM 1354 C CA . TRP A 1 178 ? 24.329 -10.654 -37.076 1.00 52.69 178 TRP A CA 1
ATOM 1355 C C . TRP A 1 178 ? 23.162 -11.602 -36.760 1.00 52.69 178 TRP A C 1
ATOM 1357 O O . TRP A 1 178 ? 22.181 -11.189 -36.142 1.00 52.69 178 TRP A O 1
ATOM 1367 N N . LEU A 1 179 ? 23.261 -12.885 -37.120 1.00 55.97 179 LEU A N 1
ATOM 1368 C CA . LEU A 1 179 ? 22.179 -13.852 -36.882 1.00 55.97 179 LEU A CA 1
ATOM 1369 C C . LEU A 1 179 ? 22.019 -14.203 -35.391 1.00 55.97 179 LEU A C 1
ATOM 1371 O O . LEU A 1 179 ? 20.900 -14.413 -34.928 1.00 55.97 179 LEU A O 1
ATOM 1375 N N . ALA A 1 180 ? 23.108 -14.178 -34.616 1.00 56.34 180 ALA A N 1
ATOM 1376 C CA . ALA A 1 180 ? 23.079 -14.472 -33.182 1.00 56.34 180 ALA A CA 1
ATOM 1377 C C . ALA A 1 180 ? 22.367 -13.377 -32.362 1.00 56.34 180 ALA A C 1
ATOM 1379 O O . ALA A 1 180 ? 21.594 -13.681 -31.454 1.00 56.34 180 ALA A O 1
ATOM 1380 N N . ALA A 1 181 ? 22.564 -12.102 -32.717 1.00 54.97 181 ALA A N 1
ATOM 1381 C CA . ALA A 1 181 ? 21.940 -10.975 -32.020 1.00 54.97 181 ALA A CA 1
ATOM 1382 C C . ALA A 1 181 ? 20.409 -10.945 -32.199 1.00 54.97 181 ALA A C 1
ATOM 1384 O O . ALA A 1 181 ? 19.676 -10.648 -31.257 1.00 54.97 181 ALA A O 1
ATOM 1385 N N . ARG A 1 182 ? 19.914 -11.326 -33.385 1.00 56.03 182 ARG A N 1
ATOM 1386 C CA . ARG A 1 182 ? 18.475 -11.394 -33.687 1.00 56.03 182 ARG A CA 1
ATOM 1387 C C . ARG A 1 182 ? 17.772 -12.553 -32.968 1.00 56.03 182 ARG A C 1
ATOM 1389 O O . ARG A 1 182 ? 16.621 -12.404 -32.567 1.00 56.03 182 ARG A O 1
ATOM 1396 N N . ALA A 1 183 ? 18.463 -13.673 -32.750 1.00 57.41 183 ALA A N 1
ATOM 1397 C CA . ALA A 1 183 ? 17.910 -14.828 -32.040 1.00 57.41 183 ALA A CA 1
ATOM 1398 C C . ALA A 1 183 ? 17.705 -14.572 -30.533 1.00 57.41 183 ALA A C 1
ATOM 1400 O O . ALA A 1 183 ? 16.733 -15.056 -29.960 1.00 57.41 183 ALA A O 1
ATOM 1401 N N . ASN A 1 184 ? 18.577 -13.783 -29.895 1.00 57.56 184 ASN A N 1
ATOM 1402 C CA . ASN A 1 184 ? 18.454 -13.456 -28.467 1.00 57.56 184 ASN A CA 1
ATOM 1403 C C . ASN A 1 184 ? 17.296 -12.489 -28.173 1.00 57.56 184 ASN A C 1
ATOM 1405 O O . ASN A 1 184 ? 16.641 -12.610 -27.144 1.00 57.56 184 ASN A O 1
ATOM 1409 N N . PHE A 1 185 ? 16.996 -11.569 -29.093 1.00 57.47 185 PHE A N 1
ATOM 1410 C CA . PHE A 1 185 ? 15.894 -10.618 -28.929 1.00 57.47 185 PHE A CA 1
ATOM 1411 C C . PHE A 1 185 ? 14.511 -11.293 -28.986 1.00 57.47 185 PHE A C 1
ATOM 1413 O O . PHE A 1 185 ? 13.619 -10.942 -28.219 1.00 57.47 185 PHE A O 1
ATOM 1420 N N . LEU A 1 186 ? 14.341 -12.304 -29.846 1.00 55.53 186 LEU A N 1
ATOM 1421 C CA . LEU A 1 186 ? 13.068 -13.022 -30.000 1.00 55.53 186 LEU A CA 1
ATOM 1422 C C . LEU A 1 186 ? 12.741 -13.963 -28.826 1.00 55.53 186 LEU A C 1
ATOM 1424 O O . LEU A 1 186 ? 11.578 -14.306 -28.640 1.00 55.53 186 LEU A O 1
ATOM 1428 N N . ARG A 1 187 ? 13.733 -14.368 -28.020 1.00 59.44 187 ARG A N 1
ATOM 1429 C CA . ARG A 1 187 ? 13.538 -15.294 -26.887 1.00 59.44 187 ARG A CA 1
ATOM 1430 C C . ARG A 1 187 ? 13.086 -14.630 -25.581 1.00 59.44 187 ARG A C 1
ATOM 1432 O O . ARG A 1 187 ? 12.863 -15.334 -24.604 1.00 59.44 187 ARG A O 1
ATOM 1439 N N . GLY A 1 188 ? 12.959 -13.301 -25.522 1.00 47.44 188 GLY A N 1
ATOM 1440 C CA . GLY A 1 188 ? 12.513 -12.600 -24.305 1.00 47.44 188 GLY A CA 1
ATOM 1441 C C . GLY A 1 188 ? 13.490 -12.675 -23.117 1.00 47.44 188 GLY A C 1
ATOM 1442 O O . GLY A 1 188 ? 13.184 -12.202 -22.021 1.00 47.44 188 GLY A O 1
ATOM 1443 N N . GLU A 1 189 ? 14.689 -13.220 -23.319 1.00 52.59 189 GLU A N 1
ATOM 1444 C CA . GLU A 1 189 ? 15.759 -13.271 -22.325 1.00 52.59 189 GLU A CA 1
ATOM 1445 C C . GLU A 1 189 ? 16.409 -11.885 -22.199 1.00 52.59 189 GLU A C 1
ATOM 1447 O O . GLU A 1 189 ? 17.428 -11.586 -22.815 1.00 52.59 189 GLU A O 1
ATOM 1452 N N . GLY A 1 190 ? 15.794 -10.987 -21.427 1.00 52.78 190 GLY A N 1
ATOM 1453 C CA . GLY A 1 190 ? 16.391 -9.670 -21.183 1.00 52.78 190 GLY A CA 1
ATOM 1454 C C . GLY A 1 190 ? 15.575 -8.697 -20.344 1.00 52.78 190 GLY A C 1
ATOM 1455 O O . GLY A 1 190 ? 16.156 -7.791 -19.750 1.00 52.78 190 GLY A O 1
ATOM 1456 N N . VAL A 1 191 ? 14.258 -8.887 -20.227 1.00 51.56 191 VAL A N 1
ATOM 1457 C CA . VAL A 1 191 ? 13.408 -7.985 -19.438 1.00 51.56 191 VAL A CA 1
ATOM 1458 C C . VAL A 1 191 ? 12.572 -8.790 -18.451 1.00 51.56 191 VAL A C 1
ATOM 1460 O O . VAL A 1 191 ? 11.417 -9.125 -18.691 1.00 51.56 191 VAL A O 1
ATOM 1463 N N . ARG A 1 192 ? 13.171 -9.107 -17.299 1.00 44.12 192 ARG A N 1
ATOM 1464 C CA . ARG A 1 192 ? 12.401 -9.517 -16.120 1.00 44.12 192 ARG A CA 1
ATOM 1465 C C . ARG A 1 192 ? 11.756 -8.264 -15.533 1.00 44.12 192 ARG A C 1
ATOM 1467 O O . ARG A 1 192 ? 12.397 -7.527 -14.787 1.00 44.12 192 ARG A O 1
ATOM 1474 N N . HIS A 1 193 ? 10.508 -8.003 -15.911 1.00 44.47 193 HIS A N 1
ATOM 1475 C CA . HIS A 1 193 ? 9.666 -7.052 -15.199 1.00 44.47 193 HIS A CA 1
ATOM 1476 C C . HIS A 1 193 ? 9.386 -7.618 -13.803 1.00 44.47 193 HIS A C 1
ATOM 1478 O O . HIS A 1 193 ? 8.661 -8.596 -13.661 1.00 44.47 193 HIS A O 1
ATOM 1484 N N . PHE A 1 194 ? 10.004 -7.028 -12.782 1.00 45.69 194 PHE A N 1
ATOM 1485 C CA . PHE A 1 194 ? 9.570 -7.198 -11.401 1.00 45.69 194 PHE A CA 1
ATOM 1486 C C . PHE A 1 194 ? 8.539 -6.106 -11.112 1.00 45.69 194 PHE A C 1
ATOM 1488 O O . PHE A 1 194 ? 8.906 -4.936 -10.993 1.00 45.69 194 PHE A O 1
ATOM 1495 N N . PHE A 1 195 ? 7.273 -6.502 -11.031 1.00 43.00 195 PHE A N 1
ATOM 1496 C CA . PHE A 1 195 ? 6.216 -5.774 -10.336 1.00 43.00 195 PHE A CA 1
ATOM 1497 C C . PHE A 1 195 ? 5.663 -6.687 -9.247 1.00 43.00 195 PHE A C 1
ATOM 1499 O O . PHE A 1 195 ? 5.524 -7.897 -9.535 1.00 43.00 195 PHE A O 1
#

Foldseek 3Di:
DADDPPCHVCHPFDWDFDDQPVVVQFTQTATPVDDHTDTHHPVGDDDCPDDDPPPPPPPVPPLWDWDADPPPVDRDIATARQVDDWDWDDDPVNPAAIATSNQRDPPDDDPDDSVCVVVVVVVVVCLVVPCNVVVVVVVVVVVVVVVVVVVVVVVVVVVVVVCVVVPDDDDDDPPDDPVVVVVCVVVPPPDPDDD

pLDDT: mean 81.65, std 16.83, range [41.53, 97.88]

Organism: Alexandrium catenella (NCBI:txid2925)

Radius of gyration: 35.19 Å; chains: 1; bounding box: 61×74×87 Å